Protein 7N2T (pdb70)

Nearest PDB structures (foldseek):
  7n2t-assembly1_A-2  TM=1.003E+00  e=2.840E-66  Citrullus lanatus
  2isq-assembly1_A  TM=9.872E-01  e=1.960E-54  Arabidopsis thaliana
  4aec-assembly1_B  TM=9.854E-01  e=2.703E-50  Arabidopsis thaliana
  3vc3-assembly3_E  TM=9.614E-01  e=2.294E-46  Glycine max
  2q3d-assembly1_A  TM=9.632E-01  e=3.814E-41  Mycobacterium tuberculosis

Secondary structure (DSSP, 8-state):
----SSGGGGSS-PPEEE--SS-TT-SSEEEEEEGGGSTTSB--HHHHHHHHHHHHTT---TTTPEEEEE-SSHHHHHHHHHHHHHT-EEEEEEETTS-HHHHHHHHHTT-EEEEE-GGGHHHHHHHHHHHHHHHSTTEEE--TTT-THHHHHIIIIIHHHHHHHTTT-EEEEEEE-SSSHHHHHHHHHHHHH-TT-EEEEEEEGGG-GGGTPPP---S-TTS--SS--TT--GGG-SEEEEE-HHHHHHHHHHHHHHH---B-HHHHHHHHHHHHHHTSGGGTT-EEEEEE-BBSHHHHHHHHHHH-

Organism: Citrullus lanatus (NCBI:txid3654)

B-factor: mean 26.87, std 13.39, range [15.01, 116.11]

InterPro domains:
  IPR001216 Cysteine synthase/cystathionine beta-synthase, pyridoxal-phosphate attachment site [PS00901] (38-56)
  IPR001926 Tryptophan synthase beta chain-like, PALP domain [PF00291] (12-299)
  IPR005856 Cysteine synthase [TIGR01136] (13-311)
  IPR005859 Cysteine synthase CysK [TIGR01139] (13-311)
  IPR036052 Tryptophan synthase beta chain-like, PALP domain superfamily [G3DSA:3.40.50.1100] (14-307)
  IPR036052 Tryptophan synthase beta chain-like, PALP domain superfamily [G3DSA:3.40.50.1100] (50-152)
  IPR036052 Tryptophan synthase beta chain-like, PALP domain superfamily [SSF53686] (8-313)
  IPR050214 Cysteine synthase/Cystathionine beta-synthase [PTHR10314] (8-317)

Structure (mmCIF, N/CA/C/O backbone):
data_7N2T
#
_entry.id   7N2T
#
_cell.length_a   97.207
_cell.length_b   63.591
_cell.length_c   66.918
_cell.angle_alpha   90.000
_cell.angle_beta   91.450
_cell.angle_gamma   90.000
#
_symmetry.space_group_name_H-M   'C 1 2 1'
#
loop_
_entity.id
_entity.type
_entity.pdbx_description
1 polymer 'Cysteine synthase'
2 non-polymer 'CITRIC ACID'
3 non-polymer 'PENTAETHYLENE GLYCOL'
4 non-polymer 'PHOSPHATE ION'
5 water water
#
loop_
_atom_site.group_PDB
_atom_site.id
_atom_site.type_symbol
_atom_site.label_atom_id
_atom_site.label_alt_id
_atom_site.label_comp_id
_atom_site.label_asym_id
_atom_site.label_entity_id
_atom_site.label_seq_id
_atom_site.pdbx_PDB_ins_code
_atom_site.Cartn_x
_atom_site.Cartn_y
_atom_site.Cartn_z
_atom_site.occupancy
_atom_site.B_iso_or_equiv
_atom_site.auth_seq_id
_atom_site.auth_comp_id
_atom_site.auth_asym_id
_atom_site.auth_atom_id
_atom_site.pdbx_PDB_model_num
ATOM 1 N N . SER A 1 6 ? -4.762 15.343 45.856 1.00 40.73 6 SER A N 1
ATOM 2 C CA . SER A 1 6 ? -4.785 13.850 45.839 1.00 38.53 6 SER A CA 1
ATOM 3 C C . SER A 1 6 ? -5.388 13.353 44.522 1.00 37.08 6 SER A C 1
ATOM 4 O O . SER A 1 6 ? -6.404 13.926 44.081 1.00 38.89 6 SER A O 1
ATOM 6 N N . THR A 1 7 ? -4.783 12.320 43.931 1.00 34.31 7 THR A N 1
ATOM 7 C CA . THR A 1 7 ? -5.251 11.654 42.688 1.00 32.13 7 THR A CA 1
ATOM 8 C C . THR A 1 7 ? -5.498 10.167 42.974 1.00 29.15 7 THR A C 1
ATOM 9 O O . THR A 1 7 ? -5.236 9.347 42.081 1.00 29.16 7 THR A O 1
ATOM 13 N N . ILE A 1 8 ? -5.998 9.827 44.165 1.00 27.47 8 ILE A N 1
ATOM 14 C CA . ILE A 1 8 ? -6.322 8.413 44.518 1.00 25.29 8 ILE A CA 1
ATOM 15 C C . ILE A 1 8 ? -7.647 8.047 43.843 1.00 24.29 8 ILE A C 1
ATOM 16 O O . ILE A 1 8 ? -8.644 8.759 44.070 1.00 24.60 8 ILE A O 1
ATOM 21 N N . ALA A 1 9 ? -7.650 6.969 43.060 1.00 22.84 9 ALA A N 1
ATOM 22 C CA . ALA A 1 9 ? -8.837 6.449 42.343 1.00 22.32 9 ALA A CA 1
ATOM 23 C C . ALA A 1 9 ? -9.892 5.991 43.355 1.00 22.30 9 ALA A C 1
ATOM 24 O O . ALA A 1 9 ? -9.522 5.361 44.376 1.00 21.92 9 ALA A O 1
ATOM 26 N N . LYS A 1 10 ? -11.163 6.300 43.089 1.00 22.66 10 LYS A N 1
ATOM 27 C CA . LYS A 1 10 ? -12.307 5.892 43.946 1.00 23.14 10 LYS A CA 1
ATOM 28 C C . LYS A 1 10 ? -12.340 4.364 44.049 1.00 22.50 10 LYS A C 1
ATOM 29 O O . LYS A 1 10 ? -12.572 3.849 45.158 1.00 22.54 10 LYS A O 1
ATOM 31 N N . ASP A 1 11 ? -12.122 3.682 42.926 1.00 21.99 11 ASP A N 1
ATOM 32 C CA . ASP A 1 11 ? -12.182 2.203 42.795 1.00 21.90 11 ASP A CA 1
ATOM 33 C C . ASP A 1 11 ? -11.534 1.814 41.463 1.00 21.40 11 ASP A C 1
ATOM 34 O O . ASP A 1 11 ? -11.060 2.718 40.750 1.00 20.72 11 ASP A O 1
ATOM 39 N N . VAL A 1 12 ? -11.513 0.520 41.146 1.00 21.67 12 VAL A N 1
ATOM 40 C CA . VAL A 1 12 ? -10.766 -0.020 39.974 1.00 21.89 12 VAL A CA 1
ATOM 41 C C . VAL A 1 12 ? -11.402 0.497 38.673 1.00 22.18 12 VAL A C 1
ATOM 42 O O . VAL A 1 12 ? -10.684 0.526 37.655 1.00 21.46 12 VAL A O 1
ATOM 46 N N . THR A 1 13 ? -12.672 0.928 38.676 1.00 23.07 13 THR A N 1
ATOM 47 C CA . THR A 1 13 ? -13.340 1.422 37.435 1.00 23.77 13 THR A CA 1
ATOM 48 C C . THR A 1 13 ? -12.644 2.698 36.944 1.00 23.66 13 THR A C 1
ATOM 49 O O . THR A 1 13 ? -12.642 2.928 35.717 1.00 24.03 13 THR A O 1
ATOM 53 N N . GLU A 1 14 ? -12.035 3.480 37.838 1.00 23.26 14 GLU A N 1
ATOM 54 C CA . GLU A 1 14 ? -11.364 4.756 37.471 1.00 23.80 14 GLU A CA 1
ATOM 55 C C . GLU A 1 14 ? -9.926 4.494 37.008 1.00 23.21 14 GLU A C 1
ATOM 56 O O . GLU A 1 14 ? -9.220 5.483 36.751 1.00 24.31 14 GLU A O 1
ATOM 62 N N . LEU A 1 15 ? -9.521 3.227 36.853 1.00 22.26 15 LEU A N 1
ATOM 63 C CA . LEU A 1 15 ? -8.143 2.837 36.447 1.00 21.43 15 LEU A CA 1
ATOM 64 C C . LEU A 1 15 ? -8.143 2.378 34.989 1.00 20.27 15 LEU A C 1
ATOM 65 O O . LEU A 1 15 ? -7.075 1.958 34.518 1.00 20.21 15 LEU A O 1
ATOM 70 N N . ILE A 1 16 ? -9.298 2.430 34.325 1.00 19.71 16 ILE A N 1
ATOM 71 C CA . ILE A 1 16 ? -9.473 1.884 32.948 1.00 19.31 16 ILE A CA 1
ATOM 72 C C . ILE A 1 16 ? -9.102 2.962 31.927 1.00 19.16 16 ILE A C 1
ATOM 73 O O . ILE A 1 16 ? -9.430 4.141 32.137 1.00 19.50 16 ILE A O 1
ATOM 78 N N . GLY A 1 17 ? -8.462 2.545 30.839 1.00 18.53 17 GLY A N 1
ATOM 79 C CA . GLY A 1 17 ? -8.133 3.438 29.716 1.00 18.58 17 GLY A CA 1
ATOM 80 C C . GLY A 1 17 ? -6.881 4.248 29.988 1.00 18.59 17 GLY A C 1
ATOM 81 O O . GLY A 1 17 ? -6.110 3.895 30.894 1.00 18.04 17 GLY A O 1
ATOM 82 N N A ASN A 1 18 ? -6.687 5.318 29.215 0.50 19.04 18 ASN A N 1
ATOM 83 N N B ASN A 1 18 ? -6.690 5.330 29.229 0.50 18.85 18 ASN A N 1
ATOM 84 C CA A ASN A 1 18 ? -5.483 6.190 29.271 0.50 19.41 18 ASN A CA 1
ATOM 85 C CA B ASN A 1 18 ? -5.478 6.192 29.282 0.50 19.09 18 ASN A CA 1
ATOM 86 C C A ASN A 1 18 ? -4.228 5.311 29.214 0.50 18.64 18 ASN A C 1
ATOM 87 C C B ASN A 1 18 ? -4.225 5.310 29.214 0.50 18.45 18 ASN A C 1
ATOM 88 O O A ASN A 1 18 ? -3.300 5.534 30.016 0.50 18.78 18 ASN A O 1
ATOM 89 O O B ASN A 1 18 ? -3.292 5.532 30.011 0.50 18.59 18 ASN A O 1
ATOM 98 N N . THR A 1 19 ? -4.206 4.349 28.287 1.00 17.93 19 THR A N 1
ATOM 99 C CA . THR A 1 19 ? -3.059 3.433 28.064 1.00 17.27 19 THR A CA 1
ATOM 100 C C . THR A 1 19 ? -2.042 4.131 27.170 1.00 17.54 19 THR A C 1
ATOM 101 O O . THR A 1 19 ? -2.399 5.016 26.401 1.00 17.70 19 THR A O 1
ATOM 105 N N . PRO A 1 20 ? -0.744 3.777 27.257 1.00 17.84 20 PRO A N 1
ATOM 106 C CA . PRO A 1 20 ? 0.279 4.471 26.479 1.00 18.05 20 PRO A CA 1
ATOM 107 C C . PRO A 1 20 ? 0.384 4.029 25.014 1.00 17.50 20 PRO A C 1
ATOM 108 O O . PRO A 1 20 ? -0.095 2.960 24.653 1.00 16.76 20 PRO A O 1
ATOM 112 N N . LEU A 1 21 ? 1.009 4.894 24.216 1.00 17.68 21 LEU A N 1
ATOM 113 C CA . LEU A 1 21 ? 1.565 4.566 22.879 1.00 17.39 21 LEU A CA 1
ATOM 114 C C . LEU A 1 21 ? 3.070 4.357 23.036 1.00 17.30 21 LEU A C 1
ATOM 115 O O . LEU A 1 21 ? 3.693 5.108 23.803 1.00 17.40 21 LEU A O 1
ATOM 120 N N . VAL A 1 22 ? 3.640 3.412 22.288 1.00 16.72 22 VAL A N 1
ATOM 121 C CA . VAL A 1 22 ? 5.108 3.164 22.281 1.00 17.15 22 VAL A CA 1
ATOM 122 C C . VAL A 1 22 ? 5.537 2.958 20.828 1.00 17.14 22 VAL A C 1
ATOM 123 O O . VAL A 1 22 ? 4.817 2.278 20.085 1.00 17.11 22 VAL A O 1
ATOM 127 N N . TYR A 1 23 ? 6.675 3.527 20.447 1.00 17.97 23 TYR A N 1
ATOM 128 C CA . TYR A 1 23 ? 7.289 3.266 19.122 1.00 18.30 23 TYR A CA 1
ATOM 129 C C . TYR A 1 23 ? 7.814 1.829 19.084 1.00 18.18 23 TYR A C 1
ATOM 130 O O . TYR A 1 23 ? 8.349 1.356 20.099 1.00 18.20 23 TYR A O 1
ATOM 139 N N . LEU A 1 24 ? 7.683 1.172 17.928 1.00 18.12 24 LEU A N 1
ATOM 140 C CA . LEU A 1 24 ? 8.392 -0.093 17.598 1.00 18.59 24 LEU A CA 1
ATOM 141 C C . LEU A 1 24 ? 9.705 0.275 16.907 1.00 19.42 24 LEU A C 1
ATOM 142 O O . LEU A 1 24 ? 9.651 1.075 15.954 1.00 19.43 24 LEU A O 1
ATOM 147 N N . ASN A 1 25 ? 10.824 -0.293 17.360 1.00 20.33 25 ASN A N 1
ATOM 148 C CA . ASN A 1 25 ? 12.188 0.190 17.012 1.00 21.53 25 ASN A CA 1
ATOM 149 C C . ASN A 1 25 ? 13.031 -0.864 16.285 1.00 22.47 25 ASN A C 1
ATOM 150 O O . ASN A 1 25 ? 13.918 -0.447 15.520 1.00 22.87 25 ASN A O 1
ATOM 155 N N . ARG A 1 26 ? 12.829 -2.158 16.550 1.00 22.90 26 ARG A N 1
ATOM 156 C CA . ARG A 1 26 ? 13.769 -3.228 16.118 1.00 24.54 26 ARG A CA 1
ATOM 157 C C . ARG A 1 26 ? 13.083 -4.238 15.187 1.00 24.35 26 ARG A C 1
ATOM 158 O O . ARG A 1 26 ? 13.820 -4.996 14.526 1.00 26.36 26 ARG A O 1
ATOM 166 N N . VAL A 1 27 ? 11.751 -4.217 15.084 1.00 23.34 27 VAL A N 1
ATOM 167 C CA . VAL A 1 27 ? 10.968 -5.131 14.198 1.00 23.38 27 VAL A CA 1
ATOM 168 C C . VAL A 1 27 ? 10.538 -4.376 12.931 1.00 23.25 27 VAL A C 1
ATOM 169 O O . VAL A 1 27 ? 9.736 -4.943 12.167 1.00 23.58 27 VAL A O 1
ATOM 173 N N . VAL A 1 28 ? 11.079 -3.175 12.682 1.00 23.39 28 VAL A N 1
ATOM 174 C CA . VAL A 1 28 ? 10.597 -2.266 11.594 1.00 23.33 28 VAL A CA 1
ATOM 175 C C . VAL A 1 28 ? 11.674 -2.034 10.516 1.00 24.19 28 VAL A C 1
ATOM 176 O O . VAL A 1 28 ? 11.592 -1.007 9.809 1.00 23.81 28 VAL A O 1
ATOM 180 N N A ASP A 1 29 ? 12.632 -2.956 10.364 0.50 25.06 29 ASP A N 1
ATOM 181 N N B ASP A 1 29 ? 12.630 -2.956 10.362 0.50 25.38 29 ASP A N 1
ATOM 182 C CA A ASP A 1 29 ? 13.632 -2.907 9.263 0.50 25.86 29 ASP A CA 1
ATOM 183 C CA B ASP A 1 29 ? 13.636 -2.891 9.268 0.50 26.38 29 ASP A CA 1
ATOM 184 C C A ASP A 1 29 ? 12.879 -2.847 7.930 0.50 25.59 29 ASP A C 1
ATOM 185 C C B ASP A 1 29 ? 12.889 -2.850 7.931 0.50 25.90 29 ASP A C 1
ATOM 186 O O A ASP A 1 29 ? 11.966 -3.673 7.739 0.50 25.41 29 ASP A O 1
ATOM 187 O O B ASP A 1 29 ? 11.992 -3.693 7.737 0.50 25.72 29 ASP A O 1
ATOM 196 N N . GLY A 1 30 ? 13.231 -1.888 7.066 1.00 25.65 30 GLY A N 1
ATOM 197 C CA . GLY A 1 30 ? 12.605 -1.714 5.741 1.00 25.34 30 GLY A CA 1
ATOM 198 C C . GLY A 1 30 ? 11.378 -0.817 5.764 1.00 24.27 30 GLY A C 1
ATOM 199 O O . GLY A 1 30 ? 10.903 -0.457 4.677 1.00 24.75 30 GLY A O 1
ATOM 200 N N . CYS A 1 31 ? 10.849 -0.467 6.941 1.00 23.24 31 CYS A N 1
ATOM 201 C CA . CYS A 1 31 ? 9.668 0.429 7.065 1.00 22.47 31 CYS A CA 1
ATOM 202 C C . CYS A 1 31 ? 10.083 1.866 6.737 1.00 22.66 31 CYS A C 1
ATOM 203 O O . CYS A 1 31 ? 11.136 2.305 7.237 1.00 23.27 31 CYS A O 1
ATOM 206 N N . VAL A 1 32 ? 9.295 2.551 5.904 1.00 22.44 32 VAL A N 1
ATOM 207 C CA . VAL A 1 32 ? 9.492 3.987 5.551 1.00 22.72 32 VAL A CA 1
ATOM 208 C C . VAL A 1 32 ? 8.538 4.855 6.379 1.00 22.42 32 VAL A C 1
ATOM 209 O O . VAL A 1 32 ? 8.748 6.074 6.402 1.00 23.15 32 VAL A O 1
ATOM 213 N N . ALA A 1 33 ? 7.533 4.248 7.023 1.00 21.64 33 ALA A N 1
ATOM 214 C CA . ALA A 1 33 ? 6.642 4.908 8.006 1.00 21.35 33 ALA A CA 1
ATOM 215 C C . ALA A 1 33 ? 7.065 4.494 9.417 1.00 21.02 33 ALA A C 1
ATOM 216 O O . ALA A 1 33 ? 7.635 3.398 9.570 1.00 20.58 33 ALA A O 1
ATOM 218 N N . ARG A 1 34 ? 6.785 5.349 10.400 1.00 21.12 34 ARG A N 1
ATOM 219 C CA . ARG A 1 34 ? 6.936 5.038 11.845 1.00 21.08 34 ARG A CA 1
ATOM 220 C C . ARG A 1 34 ? 5.734 4.198 12.284 1.00 19.69 34 ARG A C 1
ATOM 221 O O . ARG A 1 34 ? 4.619 4.456 11.795 1.00 19.17 34 ARG A O 1
ATOM 229 N N . VAL A 1 35 ? 5.957 3.225 13.169 1.00 18.84 35 VAL A N 1
ATOM 230 C CA . VAL A 1 35 ? 4.880 2.373 13.749 1.00 18.08 35 VAL A CA 1
ATOM 231 C C . VAL A 1 35 ? 4.896 2.567 15.264 1.00 17.54 35 VAL A C 1
ATOM 232 O O . VAL A 1 35 ? 5.969 2.416 15.867 1.00 17.58 35 VAL A O 1
ATOM 236 N N . ALA A 1 36 ? 3.743 2.912 15.834 1.00 17.12 36 ALA A N 1
ATOM 237 C CA . ALA A 1 36 ? 3.526 2.978 17.297 1.00 16.82 36 ALA A CA 1
ATOM 238 C C . ALA A 1 36 ? 2.422 1.987 17.661 1.00 16.56 36 ALA A C 1
ATOM 239 O O . ALA A 1 36 ? 1.525 1.749 16.825 1.00 17.08 36 ALA A O 1
ATOM 241 N N . ALA A 1 37 ? 2.520 1.386 18.845 1.00 16.13 37 ALA A N 1
ATOM 242 C CA . ALA A 1 37 ? 1.530 0.423 19.367 1.00 15.89 37 ALA A CA 1
ATOM 243 C C . ALA A 1 37 ? 0.746 1.070 20.513 1.00 15.72 37 ALA A C 1
ATOM 244 O O . ALA A 1 37 ? 1.381 1.666 21.402 1.00 15.91 37 ALA A O 1
ATOM 246 N N . LYS A 1 38 ? -0.581 0.962 20.459 1.00 15.66 38 LYS A N 1
ATOM 247 C CA . LYS A 1 38 ? -1.504 1.318 21.568 1.00 15.82 38 LYS A CA 1
ATOM 248 C C . LYS A 1 38 ? -1.597 0.112 22.510 1.00 15.69 38 LYS A C 1
ATOM 249 O O . LYS A 1 38 ? -2.172 -0.915 22.104 1.00 15.58 38 LYS A O 1
ATOM 255 N N . LEU A 1 39 ? -1.063 0.238 23.728 1.00 15.76 39 LEU A N 1
ATOM 256 C CA . LEU A 1 39 ? -0.806 -0.920 24.628 1.00 16.07 39 LEU A CA 1
ATOM 257 C C . LEU A 1 39 ? -1.999 -1.163 25.559 1.00 16.54 39 LEU A C 1
ATOM 258 O O . LEU A 1 39 ? -1.945 -0.759 26.750 1.00 16.26 39 LEU A O 1
ATOM 263 N N . GLU A 1 40 ? -2.997 -1.898 25.077 1.00 17.28 40 GLU A N 1
ATOM 264 C CA . GLU A 1 40 ? -4.162 -2.293 25.909 1.00 17.99 40 GLU A CA 1
ATOM 265 C C . GLU A 1 40 ? -3.739 -3.375 26.912 1.00 19.12 40 GLU A C 1
ATOM 266 O O . GLU A 1 40 ? -4.529 -3.656 27.817 1.00 19.07 40 GLU A O 1
ATOM 272 N N A MET A 1 41 ? -2.516 -3.913 26.790 0.50 20.99 41 MET A N 1
ATOM 273 N N B MET A 1 41 ? -2.519 -3.923 26.789 0.50 21.04 41 MET A N 1
ATOM 274 C CA A MET A 1 41 ? -1.891 -4.813 27.801 0.50 22.18 41 MET A CA 1
ATOM 275 C CA B MET A 1 41 ? -1.890 -4.798 27.821 0.50 22.28 41 MET A CA 1
ATOM 276 C C A MET A 1 41 ? -1.743 -4.083 29.142 0.50 22.86 41 MET A C 1
ATOM 277 C C B MET A 1 41 ? -1.889 -4.080 29.175 0.50 22.71 41 MET A C 1
ATOM 278 O O A MET A 1 41 ? -1.563 -4.773 30.167 0.50 23.62 41 MET A O 1
ATOM 279 O O B MET A 1 41 ? -1.957 -4.768 30.210 0.50 23.33 41 MET A O 1
ATOM 288 N N A MET A 1 42 ? -1.793 -2.745 29.139 0.50 22.83 42 MET A N 1
ATOM 289 N N B MET A 1 42 ? -1.792 -2.747 29.163 0.50 22.59 42 MET A N 1
ATOM 290 C CA A MET A 1 42 ? -1.603 -1.897 30.348 0.50 23.59 42 MET A CA 1
ATOM 291 C CA B MET A 1 42 ? -1.611 -1.907 30.376 0.50 23.21 42 MET A CA 1
ATOM 292 C C A MET A 1 42 ? -2.937 -1.686 31.081 0.50 22.15 42 MET A C 1
ATOM 293 C C B MET A 1 42 ? -2.952 -1.655 31.075 0.50 21.94 42 MET A C 1
ATOM 294 O O A MET A 1 42 ? -2.910 -1.062 32.160 0.50 22.69 42 MET A O 1
ATOM 295 O O B MET A 1 42 ? -2.942 -0.981 32.125 0.50 22.49 42 MET A O 1
ATOM 304 N N . GLU A 1 43 ? -4.057 -2.176 30.533 1.00 20.47 43 GLU A N 1
ATOM 305 C CA . GLU A 1 43 ? -5.382 -2.119 31.210 1.00 19.17 43 GLU A CA 1
ATOM 306 C C . GLU A 1 43 ? -5.285 -2.921 32.506 1.00 19.28 43 GLU A C 1
ATOM 307 O O . GLU A 1 43 ? -4.456 -3.820 32.611 1.00 19.42 43 GLU A O 1
ATOM 313 N N . PRO A 1 44 ? -6.109 -2.617 33.534 1.00 19.18 44 PRO A N 1
ATOM 314 C CA . PRO A 1 44 ? -6.002 -3.299 34.825 1.00 19.83 44 PRO A CA 1
ATOM 315 C C . PRO A 1 44 ? -6.016 -4.834 34.750 1.00 19.71 44 PRO A C 1
ATOM 316 O O . PRO A 1 44 ? -5.297 -5.447 35.520 1.00 20.56 44 PRO A O 1
ATOM 320 N N . CYS A 1 45 ? -6.841 -5.416 33.874 1.00 18.71 45 CYS A N 1
ATOM 321 C CA . CYS A 1 45 ? -6.941 -6.891 33.685 1.00 18.84 45 CYS A CA 1
ATOM 322 C C . CYS A 1 45 ? -6.356 -7.312 32.330 1.00 18.41 45 CYS A C 1
ATOM 323 O O . CYS A 1 45 ? -6.677 -8.425 31.857 1.00 18.24 45 CYS A O 1
ATOM 326 N N . SER A 1 46 ? -5.502 -6.462 31.758 1.00 18.23 46 SER A N 1
ATOM 327 C CA . SER A 1 46 ? -4.493 -6.805 30.720 1.00 18.44 46 SER A CA 1
ATOM 328 C C . SER A 1 46 ? -5.122 -6.966 29.332 1.00 17.62 46 SER A C 1
ATOM 329 O O . SER A 1 46 ? -4.438 -7.521 28.463 1.00 17.78 46 SER A O 1
ATOM 332 N N . SER A 1 47 ? -6.336 -6.471 29.095 1.00 16.62 47 SER A N 1
ATOM 333 C CA . SER A 1 47 ? -6.886 -6.422 27.714 1.00 16.25 47 SER A CA 1
ATOM 334 C C . SER A 1 47 ? -7.817 -5.230 27.514 1.00 15.76 47 SER A C 1
ATOM 335 O O . SER A 1 47 ? -8.347 -4.686 28.488 1.00 15.73 47 SER A O 1
ATOM 338 N N . VAL A 1 48 ? -8.031 -4.906 26.243 1.00 15.48 48 VAL A N 1
ATOM 339 C CA . VAL A 1 48 ? -8.965 -3.856 25.751 1.00 15.44 48 VAL A CA 1
ATOM 340 C C . VAL A 1 48 ? -10.377 -4.093 26.305 1.00 15.47 48 VAL A C 1
ATOM 341 O O . VAL A 1 48 ? -11.131 -3.117 26.422 1.00 15.49 48 VAL A O 1
ATOM 369 N N . ASP A 1 50 ? -11.493 -4.587 29.153 1.00 16.52 50 ASP A N 1
ATOM 370 C CA . ASP A 1 50 ? -11.780 -3.820 30.395 1.00 16.92 50 ASP A CA 1
ATOM 371 C C . ASP A 1 50 ? -12.639 -2.602 30.039 1.00 16.57 50 ASP A C 1
ATOM 372 O O . ASP A 1 50 ? -13.537 -2.258 30.819 1.00 17.16 50 ASP A O 1
ATOM 377 N N . ARG A 1 51 ? -12.397 -1.982 28.882 1.00 15.78 51 ARG A N 1
ATOM 378 C CA . ARG A 1 51 ? -13.144 -0.772 28.453 1.00 15.67 51 ARG A CA 1
ATOM 379 C C . ARG A 1 51 ? -14.628 -1.111 28.265 1.00 15.98 51 ARG A C 1
ATOM 380 O O . ARG A 1 51 ? -15.469 -0.303 28.694 1.00 16.12 51 ARG A O 1
ATOM 388 N N . ILE A 1 52 ? -14.949 -2.223 27.593 1.00 16.09 52 ILE A N 1
ATOM 389 C CA . ILE A 1 52 ? -16.358 -2.544 27.224 1.00 16.92 52 ILE A CA 1
ATOM 390 C C . ILE A 1 52 ? -17.047 -3.288 28.376 1.00 17.26 52 ILE A C 1
ATOM 391 O O . ILE A 1 52 ? -18.276 -3.185 28.471 1.00 17.70 52 ILE A O 1
ATOM 396 N N . GLY A 1 53 ? -16.297 -3.988 29.230 1.00 17.21 53 GLY A N 1
ATOM 397 C CA . GLY A 1 53 ? -16.834 -4.498 30.504 1.00 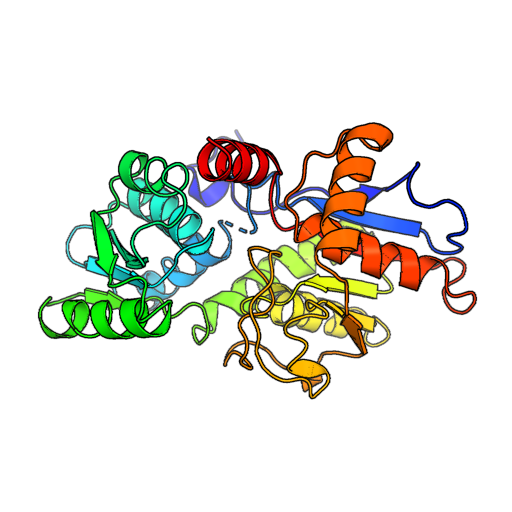17.89 53 GLY A CA 1
ATOM 398 C C . GLY A 1 53 ? -17.407 -3.352 31.315 1.00 18.65 53 GLY A C 1
ATOM 399 O O . GLY A 1 53 ? -18.557 -3.451 31.787 1.00 19.47 53 GLY A O 1
ATOM 400 N N . TYR A 1 54 ? -16.652 -2.259 31.416 1.00 18.63 54 TYR A N 1
ATOM 401 C CA . TYR A 1 54 ? -17.097 -1.031 32.117 1.00 19.50 54 TYR A CA 1
ATOM 402 C C . TYR A 1 54 ? -18.280 -0.405 31.366 1.00 19.39 54 TYR A C 1
ATOM 403 O O . TYR A 1 54 ? -19.313 -0.116 31.983 1.00 19.77 54 TYR A O 1
ATOM 412 N N . SER A 1 55 ? -18.135 -0.150 30.063 1.00 17.95 55 SER A N 1
ATOM 413 C CA . SER A 1 55 ? -19.119 0.673 29.314 1.00 18.45 55 SER A CA 1
ATOM 414 C C . SER A 1 55 ? -20.470 -0.048 29.235 1.00 17.98 55 SER A C 1
ATOM 415 O O . SER A 1 55 ? -21.503 0.626 29.377 1.00 18.27 55 SER A O 1
ATOM 418 N N . MET A 1 56 ? -20.478 -1.367 29.026 1.00 17.60 56 MET A N 1
ATOM 419 C CA . MET A 1 56 ? -21.741 -2.123 28.827 1.00 17.93 56 MET A CA 1
ATOM 420 C C . MET A 1 56 ? -22.506 -2.211 30.153 1.00 17.75 56 MET A C 1
ATOM 421 O O . MET A 1 56 ? -23.737 -2.015 30.132 1.00 18.06 56 MET A O 1
ATOM 426 N N . ILE A 1 57 ? -21.816 -2.422 31.271 1.00 17.29 57 ILE A N 1
ATOM 427 C CA . ILE A 1 57 ? -22.474 -2.436 32.612 1.00 17.41 57 ILE A CA 1
ATOM 428 C C . ILE A 1 57 ? -22.917 -1.010 32.969 1.00 17.95 57 ILE A C 1
ATOM 429 O O . ILE A 1 57 ? -24.090 -0.834 33.379 1.00 18.28 57 ILE A O 1
ATOM 434 N N . SER A 1 58 ? -22.032 -0.026 32.807 1.00 18.12 58 SER A N 1
ATOM 435 C CA A SER A 1 58 ? -22.301 1.399 33.142 0.50 19.00 58 SER A CA 1
ATOM 436 C CA B SER A 1 58 ? -22.316 1.390 33.160 0.50 19.01 58 SER A CA 1
ATOM 437 C C . SER A 1 58 ? -23.512 1.907 32.351 1.00 19.39 58 SER A C 1
ATOM 438 O O . SER A 1 58 ? -24.370 2.584 32.945 1.00 19.69 58 SER A O 1
ATOM 443 N N . ASP A 1 59 ? -23.561 1.611 31.051 1.00 19.83 59 ASP A N 1
ATOM 444 C CA . ASP A 1 59 ? -24.666 2.083 30.179 1.00 21.09 59 ASP A CA 1
ATOM 445 C C . ASP A 1 59 ? -25.999 1.511 30.680 1.00 20.51 59 ASP A C 1
ATOM 446 O O . ASP A 1 59 ? -26.981 2.273 30.736 1.00 20.71 59 ASP A O 1
ATOM 451 N N . ALA A 1 60 ? -26.041 0.221 31.025 1.00 19.61 60 ALA A N 1
ATOM 452 C CA . ALA A 1 60 ? -27.262 -0.466 31.510 1.00 19.84 60 ALA A CA 1
ATOM 453 C C . ALA A 1 60 ? -27.732 0.198 32.810 1.00 20.00 60 ALA A C 1
ATOM 454 O O . ALA A 1 60 ? -28.953 0.434 32.954 1.00 20.44 60 ALA A O 1
ATOM 456 N N . GLU A 1 61 ? -26.798 0.502 33.715 1.00 19.86 61 GLU A N 1
ATOM 457 C CA . GLU A 1 61 ? -27.094 1.195 34.999 1.00 20.70 61 GLU A CA 1
ATOM 458 C C . GLU A 1 61 ? -27.697 2.565 34.695 1.00 20.97 61 GLU A C 1
ATOM 459 O O . GLU A 1 61 ? -28.729 2.917 35.304 1.00 21.07 61 GLU A O 1
ATOM 465 N N . ASN A 1 62 ? -27.052 3.319 33.803 1.00 20.75 62 ASN A N 1
ATOM 466 C CA . ASN A 1 62 ? -27.432 4.723 33.500 1.00 21.77 62 ASN A CA 1
ATOM 467 C C . ASN A 1 62 ? -28.833 4.749 32.879 1.00 22.31 62 ASN A C 1
ATOM 468 O O . ASN A 1 62 ? -29.513 5.782 33.018 1.00 22.55 62 ASN A O 1
ATOM 473 N N . LYS A 1 63 ? -29.252 3.654 32.231 1.00 22.38 63 LYS A N 1
ATOM 474 C CA . LYS A 1 63 ? -30.591 3.522 31.593 1.00 23.96 63 LYS A CA 1
ATOM 475 C C . LYS A 1 63 ? -31.598 2.909 32.578 1.00 24.01 63 LYS A C 1
ATOM 476 O O . LYS A 1 63 ? -32.761 2.726 32.183 1.00 24.84 63 LYS A O 1
ATOM 482 N N . GLY A 1 64 ? -31.170 2.609 33.809 1.00 23.58 64 GLY A N 1
ATOM 483 C CA . GLY A 1 64 ? -32.025 2.047 34.871 1.00 24.22 64 GLY A CA 1
ATOM 484 C C . GLY A 1 64 ? -32.453 0.620 34.566 1.00 24.43 64 GLY A C 1
ATOM 485 O O . GLY A 1 64 ? -33.527 0.213 35.040 1.00 25.35 64 GLY A O 1
ATOM 486 N N . LEU A 1 65 ? -31.647 -0.123 33.801 1.00 23.95 65 LEU A N 1
ATOM 487 C CA . LEU A 1 65 ? -31.989 -1.494 33.335 1.00 24.52 65 LEU A CA 1
ATOM 488 C C . LEU A 1 65 ? -31.499 -2.541 34.342 1.00 24.30 65 LEU A C 1
ATOM 489 O O . LEU A 1 65 ? -32.039 -3.666 34.317 1.00 24.90 65 LEU A O 1
ATOM 494 N N . ILE A 1 66 ? -30.508 -2.205 35.174 1.00 23.74 66 ILE A N 1
ATOM 495 C CA . ILE A 1 66 ? -29.898 -3.148 36.160 1.00 23.75 66 ILE A CA 1
ATOM 496 C C . ILE A 1 66 ? -29.615 -2.416 37.473 1.00 24.73 66 ILE A C 1
ATOM 497 O O . ILE A 1 66 ? -29.402 -1.185 37.448 1.00 24.31 66 ILE A O 1
ATOM 502 N N . THR A 1 67 ? -29.584 -3.180 38.565 1.00 26.19 67 THR A N 1
ATOM 503 C CA . THR A 1 67 ? -29.324 -2.722 39.952 1.00 27.94 67 THR A CA 1
ATOM 504 C C . THR A 1 67 ? -28.371 -3.712 40.612 1.00 28.33 67 THR A C 1
ATOM 505 O O . THR A 1 67 ? -28.597 -4.916 40.531 1.00 27.90 67 THR A O 1
ATOM 509 N N . PRO A 1 68 ? -27.288 -3.251 41.280 1.00 29.16 68 PRO A N 1
ATOM 510 C CA . PRO A 1 68 ? -26.409 -4.153 42.023 1.00 29.98 68 PRO A CA 1
ATOM 511 C C . PRO A 1 68 ? -27.187 -4.917 43.104 1.00 31.91 68 PRO A C 1
ATOM 512 O O . PRO A 1 68 ? -27.987 -4.301 43.790 1.00 33.34 68 PRO A O 1
ATOM 516 N N . GLY A 1 69 ? -26.960 -6.229 43.206 1.00 32.40 69 GLY A N 1
ATOM 517 C CA . GLY A 1 69 ? -27.587 -7.097 44.221 1.00 34.22 69 GLY A CA 1
ATOM 518 C C . GLY A 1 69 ? -29.049 -7.397 43.915 1.00 34.74 69 GLY A C 1
ATOM 519 O O . GLY A 1 69 ? -29.690 -8.056 44.747 1.00 36.80 69 GLY A O 1
ATOM 520 N N . GLU A 1 70 ? -29.560 -6.935 42.768 1.00 33.17 70 GLU A N 1
ATOM 521 C CA . GLU A 1 70 ? -30.908 -7.281 42.238 1.00 32.83 70 GLU A CA 1
ATOM 522 C C . GLU A 1 70 ? -30.754 -8.031 40.909 1.00 31.21 70 GLU A C 1
ATOM 523 O O . GLU A 1 70 ? -31.373 -9.102 40.748 1.00 32.33 70 GLU A O 1
ATOM 525 N N . SER A 1 71 ? -29.960 -7.481 39.990 1.00 28.65 71 SER A N 1
ATOM 526 C CA . SER A 1 71 ? -29.841 -7.955 38.588 1.00 26.94 71 SER A CA 1
ATOM 527 C C . SER A 1 71 ? -28.771 -9.043 38.474 1.00 26.35 71 SER A C 1
ATOM 528 O O . SER A 1 71 ? -27.723 -8.933 39.142 1.00 27.10 71 SER A O 1
ATOM 531 N N . VAL A 1 72 ? -29.032 -10.047 37.638 1.00 25.32 72 VAL A N 1
ATOM 532 C CA . VAL A 1 72 ? -28.043 -11.092 37.248 1.00 24.27 72 VAL A CA 1
ATOM 533 C C . VAL A 1 72 ? -27.545 -10.760 35.841 1.00 22.59 72 VAL A C 1
ATOM 534 O O . VAL A 1 72 ? -28.370 -10.755 34.909 1.00 22.59 72 VAL A O 1
ATOM 538 N N . LEU A 1 73 ? -26.249 -10.481 35.703 1.00 21.15 73 LEU A N 1
ATOM 539 C CA . LEU A 1 73 ? -25.611 -10.224 34.389 1.00 20.12 73 LEU A CA 1
ATOM 540 C C . LEU A 1 73 ? -25.250 -11.568 33.761 1.00 19.90 73 LEU A C 1
ATOM 541 O O . LEU A 1 73 ? -24.817 -12.470 34.492 1.00 19.98 73 LEU A O 1
ATOM 546 N N . ILE A 1 74 ? -25.428 -11.678 32.446 1.00 19.71 74 ILE A N 1
ATOM 547 C CA . ILE A 1 74 ? -25.143 -12.921 31.678 1.00 20.06 74 ILE A CA 1
ATOM 548 C C . ILE A 1 74 ? -24.397 -12.515 30.409 1.00 19.51 74 ILE A C 1
ATOM 549 O O . ILE A 1 74 ? -24.800 -11.526 29.783 1.00 19.59 74 ILE A O 1
ATOM 554 N N . GLU A 1 75 ? -23.347 -13.245 30.047 1.00 19.40 75 GLU A N 1
ATOM 555 C CA . GLU A 1 75 ? -22.722 -13.093 28.710 1.00 19.20 75 GLU A CA 1
ATOM 556 C C . GLU A 1 75 ? -22.164 -14.438 28.266 1.00 19.40 75 GLU A C 1
ATOM 557 O O . GLU A 1 75 ? -21.481 -15.120 29.028 1.00 18.90 75 GLU A O 1
ATOM 563 N N . PRO A 1 76 ? -22.453 -14.853 27.015 1.00 19.86 76 PRO A N 1
ATOM 564 C CA . PRO A 1 76 ? -21.740 -15.962 26.393 1.00 20.30 76 PRO A CA 1
ATOM 565 C C . PRO A 1 76 ? -20.404 -15.434 25.853 1.00 20.08 76 PRO A C 1
ATOM 566 O O . PRO A 1 76 ? -20.428 -14.599 24.972 1.00 20.57 76 PRO A O 1
ATOM 570 N N . THR A 1 77 ? -19.285 -15.880 26.423 1.00 19.89 77 THR A N 1
ATOM 571 C CA . THR A 1 77 ? -17.926 -15.418 26.040 1.00 19.98 77 THR A CA 1
ATOM 572 C C . THR A 1 77 ? -16.881 -16.433 26.506 1.00 20.37 77 THR A C 1
ATOM 573 O O . THR A 1 77 ? -16.926 -16.824 27.685 1.00 20.19 77 THR A O 1
ATOM 577 N N . SER A 1 78 ? -15.974 -16.820 25.605 1.00 20.83 78 SER A N 1
ATOM 578 C CA A SER A 1 78 ? -14.846 -17.743 25.894 0.60 21.25 78 SER A CA 1
ATOM 579 C CA B SER A 1 78 ? -14.843 -17.746 25.878 0.40 21.04 78 SER A CA 1
ATOM 580 C C . SER A 1 78 ? -13.535 -16.956 26.004 1.00 20.79 78 SER A C 1
ATOM 581 O O . SER A 1 78 ? -12.487 -17.592 26.228 1.00 22.26 78 SER A O 1
ATOM 586 N N . GLY A 1 79 ? -13.597 -15.632 25.848 1.00 19.91 79 GLY A N 1
ATOM 587 C CA . GLY A 1 79 ? -12.396 -14.783 25.741 1.00 19.66 79 GLY A CA 1
ATOM 588 C C . GLY A 1 79 ? -12.352 -13.688 26.790 1.00 19.06 79 GLY A C 1
ATOM 589 O O . GLY A 1 79 ? -12.917 -13.864 27.896 1.00 19.56 79 GLY A O 1
ATOM 590 N N . ASN A 1 80 ? -11.690 -12.583 26.458 1.00 18.75 80 ASN A N 1
ATOM 591 C CA . ASN A 1 80 ? -11.379 -11.499 27.421 1.00 18.33 80 ASN A CA 1
ATOM 592 C C . ASN A 1 80 ? -12.643 -10.744 27.838 1.00 17.78 80 ASN A C 1
ATOM 593 O O . ASN A 1 80 ? -12.595 -10.103 28.892 1.00 17.71 80 ASN A O 1
ATOM 598 N N . THR A 1 81 ? -13.734 -10.792 27.070 1.00 17.50 81 THR A N 1
ATOM 599 C CA . THR A 1 81 ? -14.967 -10.049 27.440 1.00 17.11 81 THR A CA 1
ATOM 600 C C . THR A 1 81 ? -15.443 -10.551 28.807 1.00 16.74 81 THR A C 1
ATOM 601 O O . THR A 1 81 ? -15.844 -9.714 29.637 1.00 16.96 81 THR A O 1
ATOM 605 N N . GLY A 1 82 ? -15.379 -11.862 29.038 1.00 16.83 82 GLY A N 1
ATOM 606 C CA . GLY A 1 82 ? -15.752 -12.451 30.338 1.00 16.92 82 GLY A CA 1
ATOM 607 C C . GLY A 1 82 ? -14.930 -11.856 31.466 1.00 16.99 82 GLY A C 1
ATOM 608 O O . GLY A 1 82 ? -15.503 -11.562 32.535 1.00 16.58 82 GLY A O 1
ATOM 609 N N . ILE A 1 83 ? -13.625 -11.677 31.258 1.00 16.98 83 ILE A N 1
ATOM 610 C CA . ILE A 1 83 ? -12.706 -11.162 32.315 1.00 17.59 83 ILE A CA 1
ATOM 611 C C . ILE A 1 83 ? -13.007 -9.674 32.541 1.00 17.20 83 ILE A C 1
ATOM 612 O O . ILE A 1 83 ? -13.086 -9.250 33.708 1.00 17.55 83 ILE A O 1
ATOM 617 N N . GLY A 1 84 ? -13.173 -8.897 31.469 1.00 16.72 84 GLY A N 1
ATOM 618 C CA . GLY A 1 84 ? -13.526 -7.471 31.581 1.00 16.79 84 GLY A CA 1
ATOM 619 C C . GLY A 1 84 ? -14.816 -7.283 32.363 1.00 16.73 84 GLY A C 1
ATOM 620 O O . GLY A 1 84 ? -14.860 -6.406 33.241 1.00 17.24 84 GLY A O 1
ATOM 621 N N . LEU A 1 85 ? -15.835 -8.091 32.072 1.00 16.46 85 LEU A N 1
ATOM 622 C CA . LEU A 1 85 ? -17.130 -8.034 32.797 1.00 16.46 85 LEU A CA 1
ATOM 623 C C . LEU A 1 85 ? -16.925 -8.482 34.247 1.00 16.84 85 LEU A C 1
ATOM 624 O O . LEU A 1 85 ? -17.523 -7.855 35.140 1.00 17.50 85 LEU A O 1
ATOM 629 N N . ALA A 1 86 ? -16.134 -9.532 34.475 1.00 17.08 86 ALA A N 1
ATOM 630 C CA . ALA A 1 86 ? -15.996 -10.160 35.812 1.00 17.00 86 ALA A CA 1
ATOM 631 C C . ALA A 1 86 ? -15.379 -9.172 36.814 1.00 17.77 86 ALA A C 1
ATOM 632 O O . ALA A 1 86 ? -15.882 -9.114 37.952 1.00 17.57 86 ALA A O 1
ATOM 634 N N . PHE A 1 87 ? -14.334 -8.415 36.461 1.00 18.63 87 PHE A N 1
ATOM 635 C CA . PHE A 1 87 ? -13.672 -7.534 37.462 1.00 19.84 87 PHE A CA 1
ATOM 636 C C . PHE A 1 87 ? -14.580 -6.330 37.745 1.00 19.49 87 PHE A C 1
ATOM 637 O O . PHE A 1 87 ? -14.602 -5.896 38.906 1.00 20.11 87 PHE A O 1
ATOM 645 N N . ILE A 1 88 ? -15.350 -5.858 36.757 1.00 19.41 88 ILE A N 1
ATOM 646 C CA . ILE A 1 88 ? -16.309 -4.725 36.944 1.00 19.52 88 ILE A CA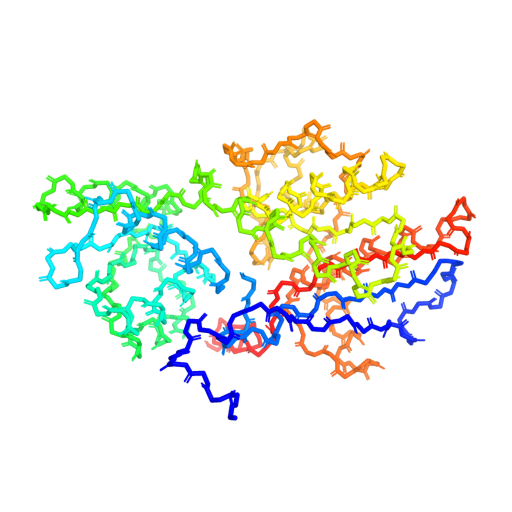 1
ATOM 647 C C . ILE A 1 88 ? -17.487 -5.219 37.792 1.00 19.01 88 ILE A C 1
ATOM 648 O O . ILE A 1 88 ? -17.883 -4.496 38.728 1.00 19.39 88 ILE A O 1
ATOM 653 N N . ALA A 1 89 ? -18.011 -6.412 37.500 1.00 18.40 89 ALA A N 1
ATOM 654 C CA . ALA A 1 89 ? -19.125 -7.025 38.260 1.00 18.43 89 ALA A CA 1
ATOM 655 C C . ALA A 1 89 ? -18.692 -7.187 39.721 1.00 19.07 89 ALA A C 1
ATOM 656 O O . ALA A 1 89 ? -19.511 -6.894 40.614 1.00 19.51 89 ALA A O 1
ATOM 658 N N . ALA A 1 90 ? -17.448 -7.612 39.959 1.00 19.38 90 ALA A N 1
ATOM 659 C CA . ALA A 1 90 ? -16.879 -7.777 41.319 1.00 20.79 90 ALA A CA 1
ATOM 660 C C . ALA A 1 90 ? -16.909 -6.426 42.043 1.00 22.21 90 ALA A C 1
ATOM 661 O O . ALA A 1 90 ? -17.480 -6.365 43.147 1.00 23.37 90 ALA A O 1
ATOM 663 N N . ALA A 1 91 ? -16.342 -5.386 41.427 1.00 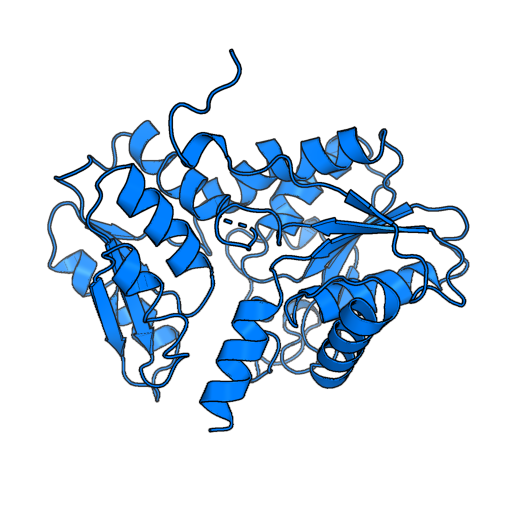22.70 91 ALA A N 1
ATOM 664 C CA . ALA A 1 91 ? -16.205 -4.024 42.002 1.00 23.99 91 ALA A CA 1
ATOM 665 C C . ALA A 1 91 ? -17.584 -3.421 42.303 1.00 24.12 91 ALA A C 1
ATOM 666 O O . ALA A 1 91 ? -17.737 -2.808 43.381 1.00 25.60 91 ALA A O 1
ATOM 668 N N . LYS A 1 92 ? -18.546 -3.579 41.389 1.00 23.20 92 LYS A N 1
ATOM 669 C CA . LYS A 1 92 ? -19.876 -2.911 41.455 1.00 23.46 92 LYS A CA 1
ATOM 670 C C . LYS A 1 92 ? -20.881 -3.763 42.242 1.00 23.85 92 LYS A C 1
ATOM 671 O O . LYS A 1 92 ? -21.948 -3.218 42.603 1.00 24.76 92 LYS A O 1
ATOM 677 N N . GLY A 1 93 ? -20.571 -5.041 42.486 1.00 23.27 93 GLY A N 1
ATOM 678 C CA . GLY A 1 93 ? -21.397 -5.953 43.304 1.00 24.14 93 GLY A CA 1
ATOM 679 C C . GLY A 1 93 ? -22.550 -6.556 42.517 1.00 23.68 93 GLY A C 1
ATOM 680 O O . GLY A 1 93 ? -23.663 -6.639 43.073 1.00 25.42 93 GLY A O 1
ATOM 681 N N . TYR A 1 94 ? -22.305 -6.976 41.271 1.00 22.24 94 TYR A N 1
ATOM 682 C CA . TYR A 1 94 ? -23.281 -7.717 40.430 1.00 22.05 94 TYR A CA 1
ATOM 683 C C . TYR A 1 94 ? -22.947 -9.208 40.431 1.00 22.22 94 TYR A C 1
ATOM 684 O O . TYR A 1 94 ? -21.758 -9.561 40.289 1.00 22.14 94 TYR A O 1
ATOM 693 N N . ARG A 1 95 ? -23.977 -10.049 40.532 1.00 23.11 95 ARG A N 1
ATOM 694 C CA . ARG A 1 95 ? -23.896 -11.483 40.162 1.00 23.24 95 ARG A CA 1
ATOM 695 C C . ARG A 1 95 ? -23.682 -11.561 38.648 1.00 21.54 95 ARG A C 1
ATOM 696 O O . ARG A 1 95 ? -24.403 -10.856 37.919 1.00 21.44 95 ARG A O 1
ATOM 704 N N . LEU A 1 96 ? -22.709 -12.358 38.205 1.00 20.40 96 LEU A N 1
ATOM 705 C CA . LEU A 1 96 ? -22.369 -12.517 36.769 1.00 19.20 96 LEU A CA 1
ATOM 706 C C . LEU A 1 96 ? -22.309 -14.008 36.426 1.00 19.20 96 LEU A C 1
ATOM 707 O O . LEU A 1 96 ? -21.631 -14.754 37.148 1.00 19.35 96 LEU A O 1
ATOM 712 N N . ILE A 1 97 ? -22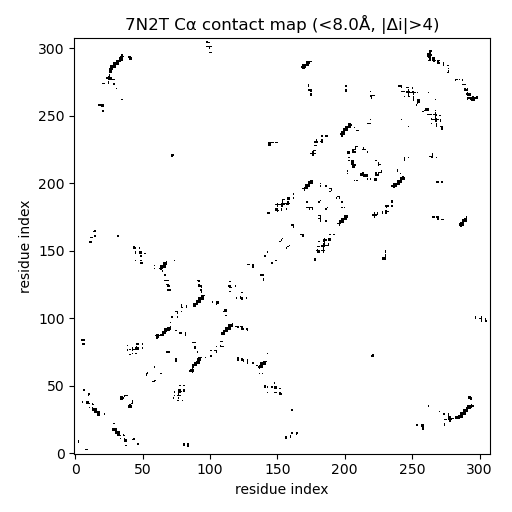.992 -14.404 35.351 1.00 19.05 97 ILE A N 1
ATOM 713 C CA . ILE A 1 97 ? -22.941 -15.781 34.782 1.00 19.04 97 ILE A CA 1
ATOM 714 C C . ILE A 1 97 ? -22.256 -15.692 33.418 1.00 18.71 97 ILE A C 1
ATOM 715 O O . ILE A 1 97 ? -22.741 -14.933 32.556 1.00 19.31 97 ILE A O 1
ATOM 720 N N . ILE A 1 98 ? -21.155 -16.424 33.248 1.00 18.39 98 ILE A N 1
ATOM 721 C CA . ILE A 1 98 ? -20.446 -16.549 31.944 1.00 18.41 98 ILE A CA 1
ATOM 722 C C . ILE A 1 98 ? -20.738 -17.940 31.382 1.00 19.02 98 ILE A C 1
ATOM 723 O O . ILE A 1 98 ? -20.473 -18.933 32.088 1.00 18.95 98 ILE A O 1
ATOM 728 N N . CYS A 1 99 ? -21.266 -17.990 30.156 1.00 19.71 99 CYS A N 1
ATOM 729 C CA . CYS A 1 99 ? -21.523 -19.237 29.395 1.00 20.61 99 CYS A CA 1
ATOM 730 C C . CYS A 1 99 ? -20.423 -19.402 28.352 1.00 21.09 99 CYS A C 1
ATOM 731 O O . CYS A 1 99 ? -20.162 -18.441 27.606 1.00 21.01 99 CYS A O 1
ATOM 734 N N . MET A 1 100 ? -19.787 -20.569 28.314 1.00 21.77 100 MET A N 1
ATOM 735 C CA . MET A 1 100 ? -18.762 -20.874 27.287 1.00 23.14 100 MET A CA 1
ATOM 736 C C . MET A 1 100 ? -18.687 -22.379 27.088 1.00 23.88 100 MET A C 1
ATOM 737 O O . MET A 1 100 ? -19.049 -23.145 27.980 1.00 23.12 100 MET A O 1
ATOM 742 N N . PRO A 1 101 ? -18.216 -22.845 25.913 1.00 25.11 101 PRO A N 1
ATOM 743 C CA . PRO A 1 101 ? -17.991 -24.271 25.704 1.00 26.42 101 PRO A CA 1
ATOM 744 C C . PRO A 1 101 ? -16.996 -24.813 26.738 1.00 26.96 101 PRO A C 1
ATOM 745 O O . PRO A 1 101 ? -16.061 -24.110 27.086 1.00 26.50 101 PRO A O 1
ATOM 749 N N . ALA A 1 102 ? -17.236 -26.033 27.222 1.00 28.44 102 ALA A N 1
ATOM 750 C CA . ALA A 1 102 ? -16.281 -26.809 28.043 1.00 30.38 102 ALA A CA 1
ATOM 751 C C . ALA A 1 102 ? -14.991 -26.999 27.238 1.00 33.10 102 ALA A C 1
ATOM 752 O O . ALA A 1 102 ? -15.024 -26.765 26.015 1.00 33.60 102 ALA A O 1
ATOM 754 N N . SER A 1 103 ? -13.901 -27.382 27.907 1.00 36.08 103 SER A N 1
ATOM 755 C CA . SER A 1 103 ? -12.581 -27.711 27.301 1.00 39.50 103 SER A CA 1
ATOM 756 C C . SER A 1 103 ? -11.894 -26.447 26.765 1.00 40.64 103 SER A C 1
ATOM 757 O O . SER A 1 103 ? -10.861 -26.593 26.082 1.00 43.27 103 SER A O 1
ATOM 760 N N . MET A 1 104 ? -12.440 -25.262 27.062 1.00 52.71 104 MET A N 1
ATOM 761 C CA . MET A 1 104 ? -11.785 -23.943 26.844 1.00 51.73 104 MET A CA 1
ATOM 762 C C . MET A 1 104 ? -10.817 -23.680 28.004 1.00 49.23 104 MET A C 1
ATOM 763 O O . MET A 1 104 ? -11.052 -24.230 29.102 1.00 48.88 104 MET A O 1
ATOM 768 N N . SER A 1 105 ? -9.797 -22.848 27.766 1.00 48.31 105 SER A N 1
ATOM 769 C CA . SER A 1 105 ? -8.696 -22.508 28.709 1.00 46.47 105 SER A CA 1
ATOM 770 C C . SER A 1 105 ? -9.168 -22.612 30.164 1.00 43.04 105 SER A C 1
ATOM 771 O O . SER A 1 105 ? -10.017 -21.789 30.571 1.00 40.51 105 SER A O 1
ATOM 773 N N . LEU A 1 106 ? -8.611 -23.567 30.919 1.00 43.62 106 LEU A N 1
ATOM 774 C CA . LEU A 1 106 ? -8.814 -23.692 32.388 1.00 41.79 106 LEU A CA 1
ATOM 775 C C . LEU A 1 106 ? -8.275 -22.433 33.078 1.00 38.18 106 LEU A C 1
ATOM 776 O O . LEU A 1 106 ? -8.829 -22.054 34.122 1.00 35.86 106 LEU A O 1
ATOM 781 N N . GLU A 1 107 ? -7.230 -21.815 32.516 1.00 38.04 107 GLU A N 1
ATOM 782 C CA . GLU A 1 107 ? -6.587 -20.599 33.081 1.00 35.88 107 GLU A CA 1
ATOM 783 C C . GLU A 1 107 ? -7.605 -19.449 33.101 1.00 32.15 107 GLU A C 1
ATOM 784 O O . GLU A 1 107 ? -7.747 -18.803 34.156 1.00 29.40 107 GLU A O 1
ATOM 790 N N . ARG A 1 108 ? -8.302 -19.215 31.986 1.00 31.79 108 ARG A N 1
ATOM 791 C CA . ARG A 1 108 ? -9.323 -18.140 31.865 1.00 30.06 108 ARG A CA 1
ATOM 792 C C . ARG A 1 108 ? -10.449 -18.408 32.873 1.00 27.90 108 ARG A C 1
ATOM 793 O O . ARG A 1 108 ? -10.890 -17.452 33.528 1.00 25.80 108 ARG A O 1
ATOM 801 N N . ARG A 1 109 ? -10.856 -19.670 33.023 1.00 28.47 109 ARG A N 1
ATOM 802 C CA . ARG A 1 109 ? -11.948 -20.082 33.944 1.00 27.83 109 ARG A CA 1
ATOM 803 C C . ARG A 1 109 ? -11.566 -19.767 35.397 1.00 25.89 109 ARG A C 1
ATOM 804 O O . ARG A 1 109 ? -12.439 -19.299 36.149 1.00 24.34 109 ARG A O 1
ATOM 812 N N A THR A 1 110 ? -10.308 -20.016 35.771 0.50 26.39 110 THR A N 1
ATOM 813 N N B THR A 1 110 ? -10.310 -20.008 35.788 0.50 26.54 110 THR A N 1
ATOM 814 C CA A THR A 1 110 ? -9.772 -19.768 37.136 0.50 25.92 110 THR A CA 1
ATOM 815 C CA B THR A 1 110 ? -9.816 -19.757 37.171 0.50 26.13 110 THR A CA 1
ATOM 816 C C A THR A 1 110 ? -9.832 -18.266 37.444 0.50 23.80 110 THR A C 1
ATOM 817 C C B THR A 1 110 ? -9.829 -18.251 37.458 0.50 23.93 110 THR A C 1
ATOM 818 O O A THR A 1 110 ? -10.183 -17.919 38.586 0.50 23.39 110 THR A O 1
ATOM 819 O O B THR A 1 110 ? -10.135 -17.882 38.606 0.50 23.52 110 THR A O 1
ATOM 826 N N . ILE A 1 111 ? -9.511 -17.414 36.464 1.00 23.00 111 ILE A N 1
ATOM 827 C CA . ILE A 1 111 ? -9.560 -15.929 36.620 1.00 21.50 111 ILE A CA 1
ATOM 828 C C . ILE A 1 111 ? -11.019 -15.509 36.830 1.00 19.89 111 ILE A C 1
ATOM 829 O O . ILE A 1 111 ? -11.277 -14.719 37.750 1.00 18.98 111 ILE A O 1
ATOM 834 N N . LEU A 1 112 ? -11.940 -16.020 36.011 1.00 19.64 112 LEU A N 1
ATOM 835 C CA . LEU A 1 112 ? -13.388 -15.709 36.129 1.00 19.35 112 LEU A CA 1
ATOM 836 C C . LEU A 1 112 ? -13.869 -16.094 37.532 1.00 19.58 112 LEU A C 1
ATOM 837 O O . LEU A 1 112 ? -14.561 -15.272 38.167 1.00 19.41 112 LEU A O 1
ATOM 842 N N . ARG A 1 113 ? -13.484 -17.276 38.015 1.00 20.92 113 ARG A N 1
ATOM 843 C CA . ARG A 1 113 ? -13.912 -17.781 39.348 1.00 22.42 113 ARG A CA 1
ATOM 844 C C . ARG A 1 113 ? -13.299 -16.912 40.453 1.00 21.55 113 ARG A C 1
ATOM 845 O O . ARG A 1 113 ? -13.989 -16.691 41.471 1.00 21.48 113 ARG A O 1
ATOM 853 N N . ALA A 1 114 ? -12.068 -16.422 40.272 1.00 20.59 114 ALA A N 1
ATOM 854 C CA . ALA A 1 114 ? -11.372 -15.550 41.248 1.00 20.62 114 ALA A CA 1
ATOM 855 C C . ALA A 1 114 ? -12.200 -14.280 41.482 1.00 19.38 114 ALA A C 1
ATOM 856 O O . ALA A 1 114 ? -12.237 -13.793 42.631 1.00 19.96 114 ALA A O 1
ATOM 858 N N . PHE A 1 115 ? -12.857 -13.771 40.437 1.00 17.97 115 PHE A N 1
ATOM 859 C CA . PHE A 1 115 ? -13.703 -12.549 40.490 1.00 17.58 115 PHE A CA 1
ATOM 860 C C . PHE A 1 115 ? -15.130 -12.896 40.934 1.00 18.10 115 PHE A C 1
ATOM 861 O O . PHE A 1 115 ? -15.950 -11.966 41.070 1.00 18.86 115 PHE A O 1
ATOM 869 N N . GLY A 1 116 ? -15.424 -14.183 41.139 1.00 18.55 116 GLY A N 1
ATOM 870 C CA . GLY A 1 116 ? -16.717 -14.663 41.662 1.00 19.74 116 GLY A CA 1
ATOM 871 C C . GLY A 1 116 ? -17.767 -14.845 40.581 1.00 19.67 116 GLY A C 1
ATOM 872 O O . GLY A 1 116 ? -18.946 -15.037 40.934 1.00 20.81 116 GLY A O 1
ATOM 873 N N . ALA A 1 117 ? -17.376 -14.821 39.303 1.00 19.21 117 ALA A N 1
ATOM 874 C CA . ALA A 1 117 ? -18.280 -15.153 38.181 1.00 19.89 117 ALA A CA 1
ATOM 875 C C . ALA A 1 117 ? -18.704 -16.617 38.324 1.00 21.06 117 ALA A C 1
ATOM 876 O O . ALA A 1 117 ? -17.860 -17.446 38.721 1.00 21.43 117 ALA A O 1
ATOM 878 N N . GLU A 1 118 ? -19.974 -16.903 38.057 1.00 22.24 118 GLU A N 1
ATOM 879 C CA . GLU A 1 118 ? -20.500 -18.285 37.947 1.00 24.68 118 GLU A CA 1
ATOM 880 C C . GLU A 1 118 ? -20.277 -18.746 36.508 1.00 25.13 118 GLU A C 1
ATOM 881 O O . GLU A 1 118 ? -20.576 -17.961 35.588 1.00 25.45 118 GLU A O 1
ATOM 887 N N . LEU A 1 119 ? -19.741 -19.951 36.326 1.00 23.44 119 LEU A N 1
ATOM 888 C CA . LEU A 1 119 ? -19.451 -20.509 34.984 1.00 22.80 119 LEU A CA 1
ATOM 889 C C . LEU A 1 119 ? -20.511 -21.554 34.640 1.00 21.85 119 LEU A C 1
ATOM 890 O O . LEU A 1 119 ? -20.829 -22.400 35.507 1.00 22.63 119 LEU A O 1
ATOM 895 N N . VAL A 1 120 ? -21.074 -21.448 33.440 1.00 20.53 120 VAL A N 1
ATOM 896 C CA . VAL A 1 120 ? -21.954 -22.486 32.835 1.00 20.60 120 VAL A CA 1
ATOM 897 C C . VAL A 1 120 ? -21.245 -22.969 31.569 1.00 20.53 120 VAL A C 1
ATOM 898 O O . VAL A 1 120 ? -21.143 -22.182 30.610 1.00 20.43 120 VAL A O 1
ATOM 902 N N . LEU A 1 121 ? -20.699 -24.184 31.615 1.00 20.99 121 LEU A N 1
ATOM 903 C CA . LEU A 1 121 ? -19.954 -24.802 30.490 1.00 21.52 121 LEU A CA 1
ATOM 904 C C . LEU A 1 121 ? -20.945 -25.533 29.583 1.00 21.73 121 LEU A C 1
ATOM 905 O O . LEU A 1 121 ? -21.841 -26.198 30.111 1.00 21.86 121 LEU A O 1
ATOM 910 N N . THR A 1 122 ? -20.790 -25.391 28.266 1.00 22.19 122 THR A N 1
ATOM 911 C CA . THR A 1 122 ? -21.733 -25.928 27.254 1.00 23.35 122 THR A CA 1
ATOM 912 C C . THR A 1 122 ? -21.016 -26.971 26.389 1.00 24.87 122 THR A C 1
ATOM 913 O O . THR A 1 122 ? -19.772 -27.075 26.465 1.00 25.42 122 THR A O 1
ATOM 917 N N . ASP A 1 123 ? -21.790 -27.730 25.612 1.00 26.44 123 ASP A N 1
ATOM 918 C CA . ASP A 1 123 ? -21.300 -28.843 24.760 1.00 28.06 123 ASP A CA 1
ATOM 919 C C . ASP A 1 123 ? -20.263 -28.295 23.782 1.00 28.40 123 ASP A C 1
ATOM 920 O O . ASP A 1 123 ? -20.601 -27.473 22.937 1.00 28.10 123 ASP A O 1
ATOM 925 N N . PRO A 1 124 ? -18.982 -28.731 23.857 1.00 29.22 124 PRO A N 1
ATOM 926 C CA . PRO A 1 124 ? -17.957 -28.268 22.920 1.00 30.12 124 PRO A CA 1
ATOM 927 C C . PRO A 1 124 ? -18.380 -28.419 21.451 1.00 31.18 124 PRO A C 1
ATOM 928 O O . PRO A 1 124 ? -18.048 -27.558 20.660 1.00 31.52 124 PRO A O 1
ATOM 932 N N . ALA A 1 125 ? -19.124 -29.486 21.138 1.00 32.42 125 ALA A N 1
ATOM 933 C CA . ALA A 1 125 ? -19.616 -29.824 19.780 1.00 34.30 125 ALA A CA 1
ATOM 934 C C . ALA A 1 125 ? -20.486 -28.695 19.202 1.00 34.34 125 ALA A C 1
ATOM 935 O O . ALA A 1 125 ? -20.534 -28.565 17.967 1.00 35.77 125 ALA A O 1
ATOM 937 N N A ARG A 1 126 ? -21.153 -27.918 20.066 0.50 32.94 126 ARG A N 1
ATOM 938 N N B ARG A 1 126 ? -21.152 -27.912 20.060 0.50 32.94 126 ARG A N 1
ATOM 939 C CA A ARG A 1 126 ? -22.097 -26.835 19.676 0.50 33.02 126 ARG A CA 1
ATOM 940 C CA B ARG A 1 126 ? -22.091 -26.831 19.653 0.50 33.04 126 ARG A CA 1
ATOM 941 C C A ARG A 1 126 ? -21.367 -25.487 19.598 0.50 32.36 126 ARG A C 1
ATOM 942 C C B ARG A 1 126 ? -21.367 -25.479 19.601 0.50 32.35 126 ARG A C 1
ATOM 943 O O A ARG A 1 126 ? -21.984 -24.520 19.109 0.50 32.68 126 ARG A O 1
ATOM 944 O O B ARG A 1 126 ? -21.991 -24.504 19.140 0.50 32.62 126 ARG A O 1
ATOM 959 N N . GLY A 1 127 ? -20.115 -25.421 20.069 1.00 31.79 127 GLY A N 1
ATOM 960 C CA . GLY A 1 127 ? -19.262 -24.217 19.985 1.00 31.93 127 GLY A CA 1
ATOM 961 C C . GLY A 1 127 ? -19.907 -22.990 20.613 1.00 31.07 127 GLY A C 1
ATOM 962 O O . GLY A 1 127 ? -20.676 -23.147 21.583 1.00 29.19 127 GLY A O 1
ATOM 963 N N . MET A 1 128 ? -19.610 -21.803 20.075 1.00 32.40 128 MET A N 1
ATOM 964 C CA . MET A 1 128 ? -20.092 -20.502 20.612 1.00 32.42 128 MET A CA 1
ATOM 965 C C . MET A 1 128 ? -21.621 -20.428 20.500 1.00 30.90 128 MET A C 1
ATOM 966 O O . MET A 1 128 ? -22.245 -19.886 21.425 1.00 28.76 128 MET A O 1
ATOM 971 N N . LYS A 1 129 ? -22.205 -20.950 19.415 1.00 31.44 129 LYS A N 1
ATOM 972 C CA . LYS A 1 129 ? -23.678 -20.954 19.201 1.00 31.63 129 LYS A CA 1
ATOM 973 C C . LYS A 1 129 ? -24.358 -21.609 20.410 1.00 29.15 129 LYS A C 1
ATOM 974 O O . LYS A 1 129 ? -25.374 -21.066 20.883 1.00 28.22 129 LYS A O 1
ATOM 980 N N . GLY A 1 130 ? -23.810 -22.730 20.888 1.00 27.72 130 GLY A N 1
ATOM 981 C CA . GLY A 1 130 ? -24.316 -23.463 22.063 1.00 26.27 130 GLY A CA 1
ATOM 982 C C . GLY A 1 130 ? -24.296 -22.596 23.311 1.00 24.48 130 GLY A C 1
ATOM 983 O O . GLY A 1 130 ? -25.267 -22.652 24.089 1.00 24.10 130 GLY A O 1
ATOM 984 N N . ALA A 1 131 ? -23.232 -21.812 23.503 1.00 23.28 131 ALA A N 1
ATOM 985 C CA . ALA A 1 131 ? -23.072 -20.908 24.668 1.00 21.82 131 ALA A CA 1
ATOM 986 C C . ALA A 1 131 ? -24.097 -19.771 24.577 1.00 21.77 131 ALA A C 1
ATOM 987 O O . ALA A 1 131 ? -24.692 -19.429 25.611 1.00 21.18 131 ALA A O 1
ATOM 989 N N . VAL A 1 132 ? -24.303 -19.218 23.379 1.00 22.92 132 VAL A N 1
ATOM 990 C CA . VAL A 1 132 ? -25.293 -18.128 23.129 1.00 23.72 132 VAL A CA 1
ATOM 991 C C . VAL A 1 132 ? -26.695 -18.647 23.473 1.00 24.27 132 VAL A C 1
ATOM 992 O O . VAL A 1 132 ? -27.433 -17.932 24.181 1.00 24.24 132 VAL A O 1
ATOM 996 N N . GLN A 1 133 ? -27.052 -19.839 22.987 1.00 25.14 133 GLN A N 1
ATOM 997 C CA . GLN A 1 133 ? -28.378 -20.466 23.238 1.00 26.16 133 GLN A CA 1
ATOM 998 C C . GLN A 1 133 ? -28.564 -20.657 24.749 1.00 25.42 133 GLN A C 1
ATOM 999 O O . GLN A 1 133 ? -29.649 -20.322 25.256 1.00 26.07 133 GLN A O 1
ATOM 1001 N N . LYS A 1 134 ? -27.540 -21.159 25.446 1.00 24.46 134 LYS A N 1
ATOM 1002 C CA . LYS A 1 134 ? -27.600 -21.421 26.909 1.00 24.14 134 LYS A CA 1
ATOM 1003 C C . LYS A 1 134 ? -27.817 -20.094 27.651 1.00 23.26 134 LYS A C 1
ATOM 1004 O O . LYS A 1 134 ? -28.654 -20.066 28.567 1.00 22.98 134 LYS A O 1
ATOM 1010 N N . ALA A 1 135 ? -27.112 -19.029 27.259 1.00 22.72 135 ALA A N 1
ATOM 1011 C CA . ALA A 1 135 ? -27.236 -17.691 27.884 1.00 22.68 135 ALA A CA 1
ATOM 1012 C C . ALA A 1 135 ? -28.689 -17.205 27.776 1.00 24.03 135 ALA A C 1
ATOM 1013 O O . ALA A 1 135 ? -29.221 -16.696 28.784 1.00 23.94 135 ALA A O 1
ATOM 1015 N N . GLU A 1 136 ? -29.317 -17.390 26.610 1.00 25.43 136 GLU A N 1
ATOM 1016 C CA A GLU A 1 136 ? -30.714 -16.944 26.345 0.50 27.47 136 GLU A CA 1
ATOM 1017 C CA B GLU A 1 136 ? -30.714 -16.949 26.341 0.50 27.52 136 GLU A CA 1
ATOM 1018 C C . GLU A 1 136 ? -31.681 -17.745 27.227 1.00 28.00 136 GLU A C 1
ATOM 1019 O O . GLU A 1 136 ? -32.647 -17.141 27.734 1.00 29.18 136 GLU A O 1
ATOM 1030 N N . GLU A 1 137 ? -31.420 -19.044 27.402 1.00 27.66 137 GLU A N 1
ATOM 1031 C CA . GLU A 1 137 ? -32.270 -19.956 28.216 1.00 28.90 137 GLU A CA 1
ATOM 1032 C C . GLU A 1 137 ? -32.181 -19.560 29.695 1.00 27.99 137 GLU A C 1
ATOM 1033 O O . GLU A 1 137 ? -33.235 -19.529 30.357 1.00 28.84 137 GLU A O 1
ATOM 1039 N N . ILE A 1 138 ? -30.983 -19.235 30.188 1.00 26.13 138 ILE A N 1
ATOM 1040 C CA . ILE A 1 138 ? -30.784 -18.794 31.602 1.00 25.90 138 ILE A CA 1
ATOM 1041 C C . ILE A 1 138 ? -31.499 -17.452 31.800 1.00 26.57 138 ILE A C 1
ATOM 1042 O O . ILE A 1 138 ? -32.213 -17.317 32.809 1.00 27.52 138 ILE A O 1
ATOM 1047 N N . LYS A 1 139 ? -31.344 -16.516 30.859 1.00 26.58 139 LYS A N 1
ATOM 1048 C CA . LYS A 1 139 ? -32.042 -15.200 30.873 1.00 27.98 139 LYS A CA 1
ATOM 1049 C C . LYS A 1 139 ? -33.551 -15.437 31.020 1.00 29.76 139 LYS A C 1
ATOM 1050 O O . LYS A 1 139 ? -34.155 -14.838 31.928 1.00 30.31 139 LYS A O 1
ATOM 1056 N N . ALA A 1 140 ? -34.129 -16.291 30.169 1.00 33.01 140 ALA A N 1
ATOM 1057 C CA . ALA A 1 140 ? -35.585 -16.572 30.116 1.00 34.47 140 ALA A CA 1
ATOM 1058 C C . ALA A 1 140 ? -36.100 -17.008 31.494 1.00 34.99 140 ALA A C 1
ATOM 1059 O O . ALA A 1 140 ? -37.227 -16.609 31.845 1.00 36.20 140 ALA A O 1
ATOM 1061 N N . LYS A 1 141 ? -35.316 -17.789 32.247 1.00 34.71 141 LYS A N 1
ATOM 1062 C CA . LYS A 1 141 ? -35.763 -18.438 33.512 1.00 35.46 141 LYS A CA 1
ATOM 1063 C C . LYS A 1 141 ? -35.295 -17.638 34.737 1.00 34.56 141 LYS A C 1
ATOM 1064 O O . LYS A 1 141 ? -35.663 -18.031 35.862 1.00 35.36 141 LYS A O 1
ATOM 1070 N N . THR A 1 142 ? -34.539 -16.551 34.543 1.00 33.01 142 THR A N 1
ATOM 1071 C CA . THR A 1 142 ? -33.959 -15.736 35.644 1.00 32.23 142 THR A CA 1
ATOM 1072 C C . THR A 1 142 ? -34.566 -14.335 35.619 1.00 32.02 142 THR A C 1
ATOM 1073 O O . THR A 1 142 ? -34.244 -13.537 34.742 1.00 31.07 142 THR A O 1
ATOM 1077 N N A PRO A 1 143 ? -35.420 -13.973 36.605 0.50 32.68 143 PRO A N 1
ATOM 1078 N N B PRO A 1 143 ? -35.504 -13.998 36.535 0.50 32.67 143 PRO A N 1
ATOM 1079 C CA A PRO A 1 143 ? -36.008 -12.636 36.646 0.50 32.86 143 PRO A CA 1
ATOM 1080 C CA B PRO A 1 143 ? -36.024 -12.633 36.627 0.50 32.81 143 PRO A CA 1
ATOM 1081 C C A PRO A 1 143 ? -34.917 -11.586 36.904 0.50 31.93 143 PRO A C 1
ATOM 1082 C C B PRO A 1 143 ? -34.913 -11.601 36.877 0.50 31.88 143 PRO A C 1
ATOM 1083 O O A PRO A 1 143 ? -33.963 -11.898 37.597 0.50 31.42 143 PRO A O 1
ATOM 1084 O O B PRO A 1 143 ? -33.946 -11.933 37.544 0.50 31.34 143 PRO A O 1
ATOM 1091 N N . ASN A 1 144 ? -35.067 -10.400 36.310 1.00 31.75 144 ASN A N 1
ATOM 1092 C CA . ASN A 1 144 ? -34.134 -9.253 36.484 1.00 31.07 144 ASN A CA 1
ATOM 1093 C C . ASN A 1 144 ? -32.752 -9.595 35.911 1.00 29.49 144 ASN A C 1
ATOM 1094 O O . ASN A 1 144 ? -31.763 -8.978 36.350 1.00 29.69 144 ASN A O 1
ATOM 1099 N N . SER A 1 145 ? -32.677 -10.517 34.951 1.00 28.30 145 SER A N 1
ATOM 1100 C CA . SER A 1 145 ? -31.405 -10.890 34.281 1.00 26.78 145 SER A CA 1
ATOM 1101 C C . SER A 1 145 ? -31.209 -10.011 33.042 1.00 25.90 145 SER A C 1
ATOM 1102 O O . SER A 1 145 ? -32.205 -9.485 32.506 1.00 26.13 145 SER A O 1
ATOM 1105 N N . TYR A 1 146 ? -29.959 -9.854 32.615 1.00 24.37 146 TYR A N 1
ATOM 1106 C CA . TYR A 1 146 ? -29.559 -8.934 31.522 1.00 23.79 146 TYR A CA 1
ATOM 1107 C C . TYR A 1 146 ? -28.335 -9.512 30.811 1.00 22.77 146 TYR A C 1
ATOM 1108 O O . TYR A 1 146 ? -27.311 -9.733 31.475 1.00 21.84 146 TYR A O 1
ATOM 1117 N N . ILE A 1 147 ? -28.463 -9.777 29.507 1.00 22.58 147 ILE A N 1
ATOM 1118 C CA . ILE A 1 147 ? -27.344 -10.207 28.621 1.00 22.20 147 ILE A CA 1
ATOM 1119 C C . ILE A 1 147 ? -26.714 -8.948 28.022 1.00 21.73 147 ILE A C 1
ATOM 1120 O O . ILE A 1 147 ? -27.466 -8.115 27.484 1.00 21.95 147 ILE A O 1
ATOM 1125 N N . LEU A 1 148 ? -25.390 -8.808 28.120 1.00 21.43 148 LEU A N 1
ATOM 1126 C CA . LEU A 1 148 ? -24.673 -7.585 27.660 1.00 21.17 148 LEU A CA 1
ATOM 1127 C C . LEU A 1 148 ? -24.716 -7.493 26.124 1.00 21.26 148 LEU A C 1
ATOM 1128 O O . LEU A 1 148 ? -24.941 -6.376 25.632 1.00 21.55 148 LEU A O 1
ATOM 1133 N N . GLN A 1 149 ? -24.547 -8.618 25.414 1.00 21.38 149 GLN A N 1
ATOM 1134 C CA A GLN A 1 149 ? -24.618 -8.711 23.926 0.50 21.53 149 GLN A CA 1
ATOM 1135 C CA B GLN A 1 149 ? -24.622 -8.707 23.927 0.50 21.51 149 GLN A CA 1
ATOM 1136 C C . GLN A 1 149 ? -23.479 -7.894 23.298 1.00 20.84 149 GLN A C 1
ATOM 1137 O O . GLN A 1 149 ? -23.769 -6.916 22.591 1.00 20.85 149 GLN A O 1
ATOM 1148 N N . GLN A 1 150 ? -22.233 -8.311 23.518 1.00 20.36 150 GLN A N 1
ATOM 1149 C CA . GLN A 1 150 ? -21.026 -7.541 23.110 1.00 19.78 150 GLN A CA 1
ATOM 1150 C C . GLN A 1 150 ? -21.002 -7.266 21.598 1.00 19.95 150 GLN A C 1
ATOM 1151 O O . GLN A 1 150 ? -20.364 -6.275 21.205 1.00 19.50 150 GLN A O 1
ATOM 1157 N N . PHE A 1 151 ? -21.619 -8.112 20.770 1.00 20.37 151 PHE A N 1
ATOM 1158 C CA . PHE A 1 151 ? -21.555 -7.972 19.291 1.00 20.81 151 PHE A CA 1
ATOM 1159 C C . PHE A 1 151 ? -22.618 -6.985 18.786 1.00 21.61 151 PHE A C 1
ATOM 1160 O O . PHE A 1 151 ? -22.526 -6.585 17.608 1.00 21.31 151 PHE A O 1
ATOM 1168 N N . GLU A 1 152 ? -23.587 -6.603 19.625 1.00 22.38 152 GLU A N 1
ATOM 1169 C CA . GLU A 1 152 ? -24.750 -5.765 19.223 1.00 23.62 152 GLU A CA 1
ATOM 1170 C C . GLU A 1 152 ? -24.860 -4.496 20.079 1.00 22.73 152 GLU A C 1
ATOM 1171 O O . GLU A 1 152 ? -25.607 -3.587 19.677 1.00 23.14 152 GLU A O 1
ATOM 1177 N N . ASN A 1 153 ? -24.173 -4.438 21.220 1.00 21.47 153 ASN A N 1
ATOM 1178 C CA . ASN A 1 153 ? -24.375 -3.379 22.243 1.00 21.15 153 ASN A CA 1
ATOM 1179 C C . ASN A 1 153 ? -23.662 -2.105 21.800 1.00 20.64 153 ASN A C 1
ATOM 1180 O O . ASN A 1 153 ? -22.436 -2.073 21.778 1.00 19.63 153 ASN A O 1
ATOM 1185 N N . PRO A 1 154 ? -24.387 -1.007 21.481 1.00 21.14 154 PRO A N 1
ATOM 1186 C CA . PRO A 1 154 ? -23.743 0.238 21.054 1.00 20.95 154 PRO A CA 1
ATOM 1187 C C . PRO A 1 154 ? -22.755 0.836 22.071 1.00 20.17 154 PRO A C 1
ATOM 1188 O O . PRO A 1 154 ? -21.941 1.644 21.675 1.00 19.98 154 PRO A O 1
ATOM 1192 N N . ALA A 1 155 ? -22.840 0.443 23.346 1.00 19.73 155 ALA A N 1
ATOM 1193 C CA . ALA A 1 155 ? -21.917 0.916 24.405 1.00 19.21 155 ALA A CA 1
ATOM 1194 C C . ALA A 1 155 ? -20.494 0.421 24.121 1.00 18.51 155 ALA A C 1
ATOM 1195 O O . ALA A 1 155 ? -19.546 1.021 24.644 1.00 18.34 155 ALA A O 1
ATOM 1197 N N . ASN A 1 156 ? -20.356 -0.639 23.321 1.00 18.32 156 ASN A N 1
ATOM 1198 C CA . ASN A 1 156 ? -19.048 -1.217 22.914 1.00 17.94 156 ASN A CA 1
ATOM 1199 C C . ASN A 1 156 ? -18.314 -0.187 22.052 1.00 17.88 156 ASN A C 1
ATOM 1200 O O . ASN A 1 156 ? -17.341 0.409 22.501 1.00 17.57 156 ASN A O 1
ATOM 1205 N N . PRO A 1 157 ? -18.753 0.124 20.812 1.00 18.37 157 PRO A N 1
ATOM 1206 C CA . PRO A 1 157 ? -18.076 1.157 20.028 1.00 18.59 157 PRO A CA 1
ATOM 1207 C C . PRO A 1 157 ? -18.106 2.542 20.696 1.00 19.09 157 PRO A C 1
ATOM 1208 O O . PRO A 1 157 ? -17.170 3.288 20.527 1.00 18.85 157 PRO A O 1
ATOM 1212 N N . LYS A 1 158 ? -19.154 2.855 21.462 1.00 19.88 158 LYS A N 1
ATOM 1213 C CA . LYS A 1 158 ? -19.294 4.193 22.094 1.00 20.78 158 LYS A CA 1
ATOM 1214 C C . LYS A 1 158 ? -18.085 4.460 22.999 1.00 19.60 158 LYS A C 1
ATOM 1215 O O . LYS A 1 158 ? -17.549 5.571 22.935 1.00 19.37 158 LYS A O 1
ATOM 1221 N N . ILE A 1 159 ? -17.654 3.497 23.819 1.00 18.85 159 ILE A N 1
ATOM 1222 C CA . ILE A 1 159 ? -16.534 3.764 24.771 1.00 18.53 159 ILE A CA 1
ATOM 1223 C C . ILE A 1 159 ? -15.252 4.021 23.966 1.00 17.84 159 ILE A C 1
ATOM 1224 O O . ILE A 1 159 ? -14.444 4.853 24.396 1.00 18.15 159 ILE A O 1
ATOM 1229 N N . HIS A 1 160 ? -15.077 3.371 22.815 1.00 17.50 160 HIS A N 1
ATOM 1230 C CA . HIS A 1 160 ? -13.880 3.570 21.955 1.00 17.23 160 HIS A CA 1
ATOM 1231 C C . HIS A 1 160 ? -13.940 4.945 21.281 1.00 17.65 160 HIS A C 1
ATOM 1232 O O . HIS A 1 160 ? -12.873 5.559 21.087 1.00 17.39 160 HIS A O 1
ATOM 1239 N N . TYR A 1 161 ? -15.142 5.434 20.971 1.00 18.27 161 TYR A N 1
ATOM 1240 C CA . TYR A 1 161 ? -15.357 6.803 20.435 1.00 19.05 161 TYR A CA 1
ATOM 1241 C C . TYR A 1 161 ? -15.018 7.842 21.515 1.00 19.61 161 TYR A C 1
ATOM 1242 O O . TYR A 1 161 ? -14.501 8.919 21.177 1.00 19.49 161 TYR A O 1
ATOM 1251 N N . GLU A 1 162 ? -15.301 7.523 22.780 1.00 20.27 162 GLU A N 1
ATOM 1252 C CA . GLU A 1 162 ? -15.211 8.468 23.925 1.00 21.31 162 GLU A CA 1
ATOM 1253 C C . GLU A 1 162 ? -13.811 8.466 24.547 1.00 20.45 162 GLU A C 1
ATOM 1254 O O . GLU A 1 162 ? -13.457 9.485 25.169 1.00 21.07 162 GLU A O 1
ATOM 1260 N N . THR A 1 163 ? -13.061 7.363 24.446 1.00 19.18 163 THR A N 1
ATOM 1261 C CA . THR A 1 163 ? -11.779 7.193 25.184 1.00 18.88 163 THR A CA 1
ATOM 1262 C C . THR A 1 163 ? -10.663 6.770 24.221 1.00 18.18 163 THR A C 1
ATOM 1263 O O . THR A 1 163 ? -9.736 7.572 24.021 1.00 18.11 163 THR A O 1
ATOM 1267 N N . THR A 1 164 ? -10.737 5.567 23.651 1.00 17.66 164 THR A N 1
ATOM 1268 C CA . THR A 1 164 ? -9.634 4.974 22.848 1.00 17.26 164 THR A CA 1
ATOM 1269 C C . THR A 1 164 ? -9.220 5.936 21.728 1.00 17.46 164 THR A C 1
ATOM 1270 O O . THR A 1 164 ? -8.010 6.213 21.603 1.00 17.35 164 THR A O 1
ATOM 1274 N N . GLY A 1 165 ? -10.181 6.407 20.931 1.00 17.53 165 GLY A N 1
ATOM 1275 C CA . GLY A 1 165 ? -9.918 7.319 19.801 1.00 17.68 165 GLY A CA 1
ATOM 1276 C C . GLY A 1 165 ? -9.282 8.624 20.273 1.00 17.95 165 GLY A C 1
ATOM 1277 O O . GLY A 1 165 ? -8.193 8.989 19.828 1.00 17.90 165 GLY A O 1
ATOM 1278 N N . PRO A 1 166 ? -9.953 9.382 21.171 1.00 18.14 166 PRO A N 1
ATOM 1279 C CA . PRO A 1 166 ? -9.375 10.606 21.728 1.00 18.63 166 PRO A CA 1
ATOM 1280 C C . PRO A 1 166 ? -7.960 10.428 22.302 1.00 18.41 166 PRO A C 1
ATOM 1281 O O . PRO A 1 166 ? -7.137 11.299 22.081 1.00 18.53 166 PRO A O 1
ATOM 1285 N N . GLU A 1 167 ? -7.695 9.320 23.003 1.00 17.80 167 GLU A N 1
ATOM 1286 C CA . GLU A 1 167 ? -6.350 9.032 23.572 1.00 17.90 167 GLU A CA 1
ATOM 1287 C C . GLU A 1 167 ? -5.322 8.903 22.442 1.00 17.74 167 GLU A C 1
ATOM 1288 O O . GLU A 1 167 ? -4.209 9.419 22.602 1.00 18.15 167 GLU A O 1
ATOM 1294 N N . ILE A 1 168 ? -5.665 8.213 21.351 1.00 17.47 168 ILE A N 1
ATOM 1295 C CA . ILE A 1 168 ? -4.729 7.996 20.208 1.00 17.79 168 ILE A CA 1
ATOM 1296 C C . ILE A 1 168 ? -4.477 9.344 19.527 1.00 18.40 168 ILE A C 1
ATOM 1297 O O . ILE A 1 168 ? -3.305 9.647 19.217 1.00 18.51 168 ILE A O 1
ATOM 1302 N N . TRP A 1 169 ? -5.529 10.135 19.325 1.00 18.78 169 TRP A N 1
ATOM 1303 C CA . TRP A 1 169 ? -5.417 11.486 18.713 1.00 19.85 169 TRP A CA 1
ATOM 1304 C C . TRP A 1 169 ? -4.483 12.360 19.561 1.00 20.61 169 TRP A C 1
ATOM 1305 O O . TRP A 1 169 ? -3.539 12.940 18.996 1.00 20.93 169 TRP A O 1
ATOM 1316 N N . ARG A 1 170 ? -4.734 12.456 20.870 1.00 21.40 170 ARG A N 1
ATOM 1317 C CA . ARG A 1 170 ? -3.940 13.318 21.787 1.00 22.88 170 ARG A CA 1
ATOM 1318 C C . ARG A 1 170 ? -2.513 12.769 21.905 1.00 22.13 170 ARG A C 1
ATOM 1319 O O . ARG A 1 170 ? -1.564 13.562 21.757 1.00 22.20 170 ARG A O 1
ATOM 1327 N N . GLY A 1 171 ? -2.370 11.461 22.141 1.00 21.07 171 GLY A N 1
ATOM 1328 C CA . GLY A 1 171 ? -1.068 10.804 22.361 1.00 20.93 171 GLY A CA 1
ATOM 1329 C C . GLY A 1 171 ? -0.149 10.944 21.160 1.00 20.94 171 GLY A C 1
ATOM 1330 O O . GLY A 1 171 ? 1.074 11.068 21.364 1.00 21.52 171 GLY A O 1
ATOM 1331 N N . SER A 1 172 ? -0.710 10.935 19.949 1.00 20.55 172 SER A N 1
ATOM 1332 C CA . SER A 1 172 ? 0.049 11.046 18.677 1.00 20.78 172 SER A CA 1
ATOM 1333 C C . SER A 1 172 ? 0.259 12.518 18.298 1.00 21.52 172 SER A C 1
ATOM 1334 O O . SER A 1 172 ? 0.878 12.762 17.254 1.00 22.05 172 SER A O 1
ATOM 1337 N N . GLY A 1 173 ? -0.227 13.466 19.104 1.00 22.03 173 GLY A N 1
ATOM 1338 C CA . GLY A 1 173 ? -0.137 14.907 18.796 1.00 22.70 173 GLY A CA 1
ATOM 1339 C C . GLY A 1 173 ? -0.848 15.254 17.498 1.00 22.82 173 GLY A C 1
ATOM 1340 O O . GLY A 1 173 ? -0.413 16.202 16.819 1.00 23.35 173 GLY A O 1
ATOM 1341 N N . GLY A 1 174 ? -1.898 14.503 17.155 1.00 22.34 174 GLY A N 1
ATOM 1342 C CA . GLY A 1 174 ? -2.678 14.687 15.917 1.00 22.40 174 GLY A CA 1
ATOM 1343 C C . GLY A 1 174 ? -1.941 14.212 14.675 1.00 22.34 174 GLY A C 1
ATOM 1344 O O . GLY A 1 174 ? -2.391 14.565 13.571 1.00 23.05 174 GLY A O 1
ATOM 1345 N N . LYS A 1 175 ? -0.866 13.429 14.822 1.00 21.92 175 LYS A N 1
ATOM 1346 C CA . LYS A 1 175 ? 0.028 13.040 13.692 1.00 21.88 175 LYS A CA 1
ATOM 1347 C C . LYS A 1 175 ? -0.335 11.652 13.141 1.00 21.13 175 LYS A C 1
ATOM 1348 O O . LYS A 1 175 ? 0.225 11.276 12.088 1.00 20.89 175 LYS A O 1
ATOM 1350 N N . ILE A 1 176 ? -1.217 10.903 13.805 1.00 20.43 176 ILE A N 1
ATOM 1351 C CA . ILE A 1 176 ? -1.649 9.559 13.316 1.00 20.06 176 ILE A CA 1
ATOM 1352 C C . ILE A 1 176 ? -2.185 9.697 11.885 1.00 20.19 176 ILE A C 1
ATOM 1353 O O . ILE A 1 176 ? -3.046 10.558 11.653 1.00 20.37 176 ILE A O 1
ATOM 1358 N N . ASP A 1 177 ? -1.709 8.849 10.975 1.00 20.16 177 ASP A N 1
ATOM 1359 C CA . ASP A 1 177 ? -2.172 8.798 9.565 1.00 20.70 177 ASP A CA 1
ATOM 1360 C C . ASP A 1 177 ? -3.034 7.555 9.330 1.00 19.87 177 ASP A C 1
ATOM 1361 O O . ASP A 1 177 ? -3.839 7.566 8.372 1.00 20.27 177 ASP A O 1
ATOM 1366 N N . ALA A 1 178 ? -2.844 6.505 10.133 1.00 18.95 178 ALA A N 1
ATOM 1367 C CA . ALA A 1 178 ? -3.477 5.186 9.917 1.00 18.48 178 ALA A CA 1
ATOM 1368 C C . ALA A 1 178 ? -3.683 4.499 11.263 1.00 17.75 178 ALA A C 1
ATOM 1369 O O . ALA A 1 178 ? -2.780 4.583 12.113 1.00 17.46 178 ALA A O 1
ATOM 1371 N N . LEU A 1 179 ? -4.836 3.853 11.428 1.00 17.49 179 LEU A N 1
ATOM 1372 C CA . LEU A 1 179 ? -5.120 2.954 12.575 1.00 17.07 179 LEU A CA 1
ATOM 1373 C C . LEU A 1 179 ? -5.215 1.528 12.041 1.00 16.91 179 LEU A C 1
ATOM 1374 O O . LEU A 1 179 ? -5.942 1.313 11.052 1.00 17.35 179 LEU A O 1
ATOM 1379 N N . VAL A 1 180 ? -4.468 0.608 12.650 1.00 16.53 180 VAL A N 1
ATOM 1380 C CA . VAL A 1 180 ? -4.479 -0.837 12.300 1.00 16.49 180 VAL A CA 1
ATOM 1381 C C . VAL A 1 180 ? -5.079 -1.598 13.482 1.00 16.20 180 VAL A C 1
ATOM 1382 O O . VAL A 1 180 ? -4.521 -1.513 14.598 1.00 16.14 180 VAL A O 1
ATOM 1386 N N . SER A 1 181 ? -6.201 -2.281 13.255 1.00 16.52 181 SER A N 1
ATOM 1387 C CA . SER A 1 181 ? -7.034 -2.867 14.333 1.00 16.47 181 SER A CA 1
ATOM 1388 C C . SER A 1 181 ? -7.536 -4.252 13.921 1.00 16.59 181 SER A C 1
ATOM 1389 O O . SER A 1 181 ? -8.303 -4.337 12.952 1.00 16.66 181 SER A O 1
ATOM 1392 N N . GLY A 1 182 ? -7.124 -5.292 14.647 1.00 16.76 182 GLY A N 1
ATOM 1393 C CA . GLY A 1 182 ? -7.743 -6.627 14.567 1.00 17.21 182 GLY A CA 1
ATOM 1394 C C . GLY A 1 182 ? -9.211 -6.561 14.951 1.00 17.47 182 GLY A C 1
ATOM 1395 O O . GLY A 1 182 ? -9.534 -5.929 15.977 1.00 17.52 182 GLY A O 1
ATOM 1396 N N . ILE A 1 183 ? -10.080 -7.182 14.159 1.00 17.71 183 ILE A N 1
ATOM 1397 C CA . ILE A 1 183 ? -11.557 -7.077 14.335 1.00 17.86 183 ILE A CA 1
ATOM 1398 C C . ILE A 1 183 ? -12.066 -8.343 15.025 1.00 17.98 183 ILE A C 1
ATOM 1399 O O . ILE A 1 183 ? -11.976 -9.433 14.435 1.00 18.31 183 ILE A O 1
ATOM 1404 N N . GLY A 1 184 ? -12.562 -8.183 16.251 1.00 17.65 184 GLY A N 1
ATOM 1405 C CA . GLY A 1 184 ? -13.338 -9.211 16.962 1.00 17.81 184 GLY A CA 1
ATOM 1406 C C . GLY A 1 184 ? -14.805 -8.844 16.924 1.00 18.00 184 GLY A C 1
ATOM 1407 O O . GLY A 1 184 ? -15.508 -9.300 16.012 1.00 18.63 184 GLY A O 1
ATOM 1408 N N . THR A 1 185 ? -15.226 -7.965 17.832 1.00 17.86 185 THR A N 1
ATOM 1409 C CA . THR A 1 185 ? -16.552 -7.301 17.784 1.00 18.06 185 THR A CA 1
ATOM 1410 C C . THR A 1 185 ? -16.523 -6.186 16.732 1.00 18.19 185 THR A C 1
ATOM 1411 O O . THR A 1 185 ? -17.599 -5.847 16.221 1.00 18.61 185 THR A O 1
ATOM 1415 N N . GLY A 1 186 ? -15.341 -5.629 16.440 1.00 17.69 186 GLY A N 1
ATOM 1416 C CA . GLY A 1 186 ? -15.188 -4.433 15.593 1.00 17.77 186 GLY A CA 1
ATOM 1417 C C . GLY A 1 186 ? -15.478 -3.146 16.348 1.00 17.36 186 GLY A C 1
ATOM 1418 O O . GLY A 1 186 ? -15.483 -2.080 15.714 1.00 17.77 186 GLY A O 1
ATOM 1419 N N . GLY A 1 187 ? -15.715 -3.216 17.661 1.00 17.05 187 GLY A N 1
ATOM 1420 C CA . GLY A 1 187 ? -15.988 -2.022 18.480 1.00 16.90 187 GLY A CA 1
ATOM 1421 C C . GLY A 1 187 ? -14.823 -1.045 18.468 1.00 16.58 187 GLY A C 1
ATOM 1422 O O . GLY A 1 187 ? -15.071 0.172 18.376 1.00 16.71 187 GLY A O 1
ATOM 1423 N N . THR A 1 188 ? -13.587 -1.538 18.583 1.00 16.30 188 THR A N 1
ATOM 1424 C CA . THR A 1 188 ? -12.372 -0.683 18.644 1.00 16.26 188 THR A CA 1
ATOM 1425 C C . THR A 1 188 ? -12.242 0.094 17.327 1.00 16.75 188 THR A C 1
ATOM 1426 O O . THR A 1 188 ? -12.193 1.337 17.362 1.00 17.30 188 THR A O 1
ATOM 1430 N N . VAL A 1 189 ? -12.189 -0.597 16.194 1.00 16.94 189 VAL A N 1
ATOM 1431 C CA . VAL A 1 189 ? -11.934 0.082 14.891 1.00 17.20 189 VAL A CA 1
ATOM 1432 C C . VAL A 1 189 ? -13.107 1.019 14.576 1.00 17.65 189 VAL A C 1
ATOM 1433 O O . VAL A 1 189 ? -12.854 2.105 14.038 1.00 17.92 189 VAL A O 1
ATOM 1437 N N . THR A 1 190 ? -14.340 0.636 14.920 1.00 17.85 190 THR A N 1
ATOM 1438 C CA . THR A 1 190 ? -15.555 1.435 14.616 1.00 18.31 190 THR A CA 1
ATOM 1439 C C . THR A 1 190 ? -15.570 2.703 15.479 1.00 18.34 190 THR A C 1
ATOM 1440 O O . THR A 1 190 ? -15.697 3.805 14.913 1.00 18.89 190 THR A O 1
ATOM 1444 N N . GLY A 1 191 ? -15.477 2.556 16.800 1.00 17.77 191 GLY A N 1
ATOM 1445 C CA . GLY A 1 191 ? -15.563 3.688 17.742 1.00 17.85 191 GLY A CA 1
ATOM 1446 C C . GLY A 1 191 ? -14.366 4.617 17.628 1.00 17.78 191 GLY A C 1
ATOM 1447 O O . GLY A 1 191 ? -14.572 5.836 17.431 1.00 18.05 191 GLY A O 1
ATOM 1448 N N . ALA A 1 192 ? -13.148 4.082 17.770 1.00 17.34 192 ALA A N 1
ATOM 1449 C CA . ALA A 1 192 ? -11.902 4.881 17.701 1.00 17.36 192 ALA A CA 1
ATOM 1450 C C . ALA A 1 192 ? -11.746 5.428 16.278 1.00 17.67 192 ALA A C 1
ATOM 1451 O O . ALA A 1 192 ? -11.399 6.612 16.138 1.00 18.20 192 ALA A O 1
ATOM 1453 N N . GLY A 1 193 ? -12.024 4.604 15.266 1.00 17.86 193 GLY A N 1
ATOM 1454 C CA . GLY A 1 193 ? -11.902 5.003 13.851 1.00 18.35 193 GLY A CA 1
ATOM 1455 C C . GLY A 1 193 ? -12.815 6.168 13.515 1.00 19.19 193 GLY A C 1
ATOM 1456 O O . GLY A 1 193 ? -12.353 7.119 12.851 1.00 19.68 193 GLY A O 1
ATOM 1457 N N . LYS A 1 194 ? -14.078 6.097 13.941 1.00 19.75 194 LYS A N 1
ATOM 1458 C CA . LYS A 1 194 ? -15.093 7.156 13.700 1.00 20.77 194 LYS A CA 1
ATOM 1459 C C . LYS A 1 194 ? -14.593 8.475 14.296 1.00 20.88 194 LYS A C 1
ATOM 1460 O O . LYS A 1 194 ? -14.643 9.490 13.593 1.00 21.35 194 LYS A O 1
ATOM 1466 N N . TYR A 1 195 ? -14.136 8.462 15.551 1.00 20.28 195 TYR A N 1
ATOM 1467 C CA . TYR A 1 195 ? -13.588 9.666 16.222 1.00 20.51 195 TYR A CA 1
ATOM 1468 C C . TYR A 1 195 ? -12.409 10.221 15.411 1.00 20.68 195 TYR A C 1
ATOM 1469 O O . TYR A 1 195 ? -12.359 11.439 15.159 1.00 20.98 195 TYR A O 1
ATOM 1478 N N . LEU A 1 196 ? -11.474 9.356 15.016 1.00 20.43 196 LEU A N 1
ATOM 1479 C CA . LEU A 1 196 ? -10.218 9.784 14.348 1.00 20.67 196 LEU A CA 1
ATOM 1480 C C . LEU A 1 196 ? -10.553 10.431 13.001 1.00 21.50 196 LEU A C 1
ATOM 1481 O O . LEU A 1 196 ? -9.979 11.488 12.711 1.00 22.08 196 LEU A O 1
ATOM 1486 N N . LYS A 1 197 ? -11.481 9.849 12.236 1.00 22.14 197 LYS A N 1
ATOM 1487 C CA . LYS A 1 197 ? -11.884 10.371 10.901 1.00 23.15 197 LYS A CA 1
ATOM 1488 C C . LYS A 1 197 ? -12.610 11.714 11.062 1.00 24.01 197 LYS A C 1
ATOM 1489 O O . LYS A 1 197 ? -12.591 12.510 10.109 1.00 24.51 197 LYS A O 1
ATOM 1495 N N . GLU A 1 198 ? -13.216 11.973 12.224 1.00 24.20 198 GLU A N 1
ATOM 1496 C CA . GLU A 1 198 ? -13.838 13.288 12.534 1.00 25.26 198 GLU A CA 1
ATOM 1497 C C . GLU A 1 198 ? -12.745 14.339 12.767 1.00 25.66 198 GLU A C 1
ATOM 1498 O O . GLU A 1 198 ? -12.980 15.507 12.407 1.00 26.87 198 GLU A O 1
ATOM 1504 N N . GLN A 1 199 ? -11.592 13.953 13.323 1.00 25.01 199 GLN A N 1
ATOM 1505 C CA . GLN A 1 199 ? -10.464 14.888 13.593 1.00 25.72 199 GLN A CA 1
ATOM 1506 C C . GLN A 1 199 ? -9.691 15.140 12.295 1.00 25.68 199 GLN A C 1
ATOM 1507 O O . GLN A 1 199 ? -9.276 16.290 12.058 1.00 26.54 199 GLN A O 1
ATOM 1513 N N . ASN A 1 200 ? -9.480 14.087 11.508 1.00 24.78 200 ASN A N 1
ATOM 1514 C CA . ASN A 1 200 ? -8.747 14.143 10.219 1.00 24.70 200 ASN A CA 1
ATOM 1515 C C . ASN A 1 200 ? -9.381 13.137 9.266 1.00 24.33 200 ASN A C 1
ATOM 1516 O O . ASN A 1 200 ? -9.109 11.942 9.360 1.00 23.20 200 ASN A O 1
ATOM 1521 N N . PRO A 1 201 ? -10.222 13.586 8.304 1.00 25.04 201 PRO A N 1
ATOM 1522 C CA . PRO A 1 201 ? -10.925 12.662 7.413 1.00 25.24 201 PRO A CA 1
ATOM 1523 C C . PRO A 1 201 ? -10.014 11.867 6.464 1.00 25.05 201 PRO A C 1
ATOM 1524 O O . PRO A 1 201 ? -10.499 10.938 5.841 1.00 25.23 201 PRO A O 1
ATOM 1528 N N A ASN A 1 202 ? -8.732 12.245 6.378 0.50 24.90 202 ASN A N 1
ATOM 1529 N N B ASN A 1 202 ? -8.732 12.244 6.377 0.50 24.83 202 ASN A N 1
ATOM 1530 C CA A ASN A 1 202 ? -7.708 11.579 5.526 0.50 24.86 202 ASN A CA 1
ATOM 1531 C CA B ASN A 1 202 ? -7.719 11.571 5.519 0.50 24.75 202 ASN A CA 1
ATOM 1532 C C A ASN A 1 202 ? -7.114 10.358 6.241 0.50 23.64 202 ASN A C 1
ATOM 1533 C C B ASN A 1 202 ? -7.117 10.356 6.239 0.50 23.58 202 ASN A C 1
ATOM 1534 O O A ASN A 1 202 ? -6.381 9.601 5.582 0.50 23.63 202 ASN A O 1
ATOM 1535 O O B ASN A 1 202 ? -6.384 9.599 5.581 0.50 23.58 202 ASN A O 1
ATOM 1544 N N . ILE A 1 203 ? -7.394 10.171 7.535 1.00 22.68 203 ILE A N 1
ATOM 1545 C CA . ILE A 1 203 ? -6.875 8.995 8.298 1.00 21.72 203 ILE A CA 1
ATOM 1546 C C . ILE A 1 203 ? -7.463 7.726 7.675 1.00 21.36 203 ILE A C 1
ATOM 1547 O O . ILE A 1 203 ? -8.658 7.731 7.343 1.00 21.55 203 ILE A O 1
ATOM 1552 N N . LYS A 1 204 ? -6.631 6.703 7.473 1.00 20.97 204 LYS A N 1
ATOM 1553 C CA . LYS A 1 204 ? -7.044 5.413 6.866 1.00 21.03 204 LYS A CA 1
ATOM 1554 C C . LYS A 1 204 ? -7.172 4.355 7.967 1.00 20.06 204 LYS A C 1
ATOM 1555 O O . LYS A 1 204 ? -6.297 4.299 8.853 1.00 19.98 204 LYS A O 1
ATOM 1561 N N . LEU A 1 205 ? -8.257 3.579 7.930 1.00 19.83 205 LEU A N 1
ATOM 1562 C CA . LEU A 1 205 ? -8.566 2.519 8.921 1.00 19.26 205 LEU A CA 1
ATOM 1563 C C . LEU A 1 205 ? -8.356 1.155 8.265 1.00 19.05 205 LEU A C 1
ATOM 1564 O O . LEU A 1 205 ? -9.024 0.877 7.247 1.00 19.35 205 LEU A O 1
ATOM 1569 N N . TYR A 1 206 ? -7.443 0.359 8.825 1.00 18.48 206 TYR A N 1
ATOM 1570 C CA . TYR A 1 206 ? -7.086 -0.999 8.345 1.00 18.57 206 TYR A CA 1
ATOM 1571 C C . TYR A 1 206 ? -7.608 -2.023 9.355 1.00 18.30 206 TYR A C 1
ATOM 1572 O O . TYR A 1 206 ? -7.114 -2.052 10.497 1.00 17.89 206 TYR A O 1
ATOM 1581 N N . GLY A 1 207 ? -8.629 -2.782 8.957 1.00 18.68 207 GLY A N 1
ATOM 1582 C CA . GLY A 1 207 ? -9.100 -3.968 9.689 1.00 18.64 207 GLY A CA 1
ATOM 1583 C C . GLY A 1 207 ? -8.131 -5.117 9.495 1.00 19.00 207 GLY A C 1
ATOM 1584 O O . GLY A 1 207 ? -7.581 -5.243 8.383 1.00 20.19 207 GLY A O 1
ATOM 1585 N N . VAL A 1 208 ? -7.909 -5.933 10.526 1.00 18.74 208 VAL A N 1
ATOM 1586 C CA . VAL A 1 208 ? -7.069 -7.157 10.403 1.00 19.19 208 VAL A CA 1
ATOM 1587 C C . VAL A 1 208 ? -7.939 -8.372 10.726 1.00 19.79 208 VAL A C 1
ATOM 1588 O O . VAL A 1 208 ? -8.661 -8.347 11.742 1.00 18.93 208 VAL A O 1
ATOM 1592 N N A GLU A 1 209 ? -7.883 -9.399 9.874 0.50 20.61 209 GLU A N 1
ATOM 1593 N N B GLU A 1 209 ? -7.869 -9.396 9.872 0.50 20.77 209 GLU A N 1
ATOM 1594 C CA A GLU A 1 209 ? -8.602 -10.683 10.081 0.50 21.37 209 GLU A CA 1
ATOM 1595 C CA B GLU A 1 209 ? -8.593 -10.683 10.027 0.50 21.65 209 GLU A CA 1
ATOM 1596 C C A GLU A 1 209 ? -7.663 -11.834 9.734 0.50 22.25 209 GLU A C 1
ATOM 1597 C C B GLU A 1 209 ? -7.612 -11.824 9.786 0.50 22.37 209 GLU A C 1
ATOM 1598 O O A GLU A 1 209 ? -6.694 -11.646 9.002 0.50 22.42 209 GLU A O 1
ATOM 1599 O O B GLU A 1 209 ? -6.566 -11.621 9.174 0.50 22.46 209 GLU A O 1
ATOM 1610 N N . PRO A 1 210 ? -7.903 -13.052 10.270 1.00 22.98 210 PRO A N 1
ATOM 1611 C CA . PRO A 1 210 ? -7.084 -14.214 9.936 1.00 24.32 210 PRO A CA 1
ATOM 1612 C C . PRO A 1 210 ? -7.268 -14.623 8.469 1.00 26.24 210 PRO A C 1
ATOM 1613 O O . PRO A 1 210 ? -8.350 -14.446 7.944 1.00 26.84 210 PRO A O 1
ATOM 1617 N N . VAL A 1 211 ? -6.214 -15.157 7.854 1.00 28.07 211 VAL A N 1
ATOM 1618 C CA . VAL A 1 211 ? -6.264 -15.754 6.486 1.00 30.07 211 VAL A CA 1
ATOM 1619 C C . VAL A 1 211 ? -7.288 -16.894 6.503 1.00 32.05 211 VAL A C 1
ATOM 1620 O O . VAL A 1 211 ? -7.973 -17.093 5.476 1.00 33.85 211 VAL A O 1
ATOM 1624 N N . GLU A 1 212 ? -7.371 -17.603 7.632 1.00 43.85 212 GLU A N 1
ATOM 1625 C CA . GLU A 1 212 ? -8.114 -18.880 7.801 1.00 48.35 212 GLU A CA 1
ATOM 1626 C C . GLU A 1 212 ? -9.616 -18.605 7.966 1.00 47.36 212 GLU A C 1
ATOM 1627 O O . GLU A 1 212 ? -10.400 -19.561 7.821 1.00 50.79 212 GLU A O 1
ATOM 1633 N N . SER A 1 213 ? -10.002 -17.358 8.262 1.00 44.43 213 SER A N 1
ATOM 1634 C CA . SER A 1 213 ? -11.414 -16.924 8.444 1.00 44.17 213 SER A CA 1
ATOM 1635 C C . SER A 1 213 ? -11.589 -15.478 7.963 1.00 41.98 213 SER A C 1
ATOM 1636 O O . SER A 1 213 ? -11.994 -14.624 8.779 1.00 39.73 213 SER A O 1
ATOM 1639 N N . ALA A 1 214 ? -11.318 -15.225 6.678 1.00 43.50 214 ALA A N 1
ATOM 1640 C CA . ALA A 1 214 ? -11.278 -13.873 6.071 1.00 42.62 214 ALA A CA 1
ATOM 1641 C C . ALA A 1 214 ? -12.656 -13.519 5.493 1.00 43.89 214 ALA A C 1
ATOM 1642 O O . ALA A 1 214 ? -12.758 -13.353 4.261 1.00 45.90 214 ALA A O 1
ATOM 1644 N N . ILE A 1 215 ? -13.671 -13.389 6.355 1.00 43.36 215 ILE A N 1
ATOM 1645 C CA . ILE A 1 215 ? -15.102 -13.225 5.946 1.00 45.60 215 ILE A CA 1
ATOM 1646 C C . ILE A 1 215 ? -15.331 -11.807 5.403 1.00 45.55 215 ILE A C 1
ATOM 1647 O O . ILE A 1 215 ? -16.204 -11.658 4.530 1.00 47.42 215 ILE A O 1
ATOM 1652 N N . LEU A 1 216 ? -14.583 -10.807 5.886 1.00 43.78 216 LEU A N 1
ATOM 1653 C CA . LEU A 1 216 ? -14.680 -9.402 5.397 1.00 45.11 216 LEU A CA 1
ATOM 1654 C C . LEU A 1 216 ? -14.074 -9.297 3.989 1.00 47.68 216 LEU A C 1
ATOM 1655 O O . LEU A 1 216 ? -14.446 -8.353 3.261 1.00 50.36 216 LEU A O 1
ATOM 1660 N N . SER A 1 217 ? -13.197 -10.239 3.615 1.00 47.56 217 SER A N 1
ATOM 1661 C CA . SER A 1 217 ? -12.512 -10.301 2.295 1.00 50.61 217 SER A CA 1
ATOM 1662 C C . SER A 1 217 ? -13.296 -11.179 1.309 1.00 53.52 217 SER A C 1
ATOM 1663 O O . SER A 1 217 ? -12.868 -11.266 0.142 1.00 56.83 217 SER A O 1
ATOM 1666 N N . GLY A 1 218 ? -14.389 -11.807 1.759 1.00 53.04 218 GLY A N 1
ATOM 1667 C CA . GLY A 1 218 ? -15.254 -12.674 0.933 1.00 56.08 218 GLY A CA 1
ATOM 1668 C C . GLY A 1 218 ? -14.900 -14.147 1.069 1.00 56.79 218 GLY A C 1
ATOM 1669 O O . GLY A 1 218 ? -15.407 -1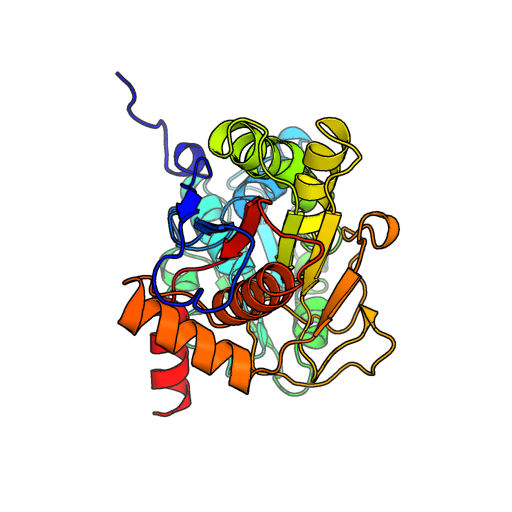4.948 0.258 1.00 60.01 218 GLY A O 1
ATOM 1670 N N . GLY A 1 219 ? -14.062 -14.498 2.051 1.00 54.81 219 GLY A N 1
ATOM 1671 C CA . GLY A 1 219 ? -13.693 -15.890 2.376 1.00 56.27 219 GLY A CA 1
ATOM 1672 C C . GLY A 1 219 ? -14.746 -16.561 3.244 1.00 56.71 219 GLY A C 1
ATOM 1673 O O . GLY A 1 219 ? -15.638 -15.849 3.753 1.00 55.33 219 GLY A O 1
ATOM 1674 N N . LYS A 1 220 ? -14.650 -17.884 3.410 1.00 59.62 220 LYS A N 1
ATOM 1675 C CA . LYS A 1 220 ? -15.566 -18.695 4.257 1.00 61.54 220 LYS A CA 1
ATOM 1676 C C . LYS A 1 220 ? -15.133 -18.577 5.717 1.00 59.26 220 LYS A C 1
ATOM 1677 O O . LYS A 1 220 ? -13.955 -18.357 5.997 1.00 57.08 220 LYS A O 1
ATOM 1679 N N . PRO A 1 221 ? -16.065 -18.696 6.693 1.00 60.24 221 PRO A N 1
ATOM 1680 C CA . PRO A 1 221 ? -15.692 -18.844 8.100 1.00 59.37 221 PRO A CA 1
ATOM 1681 C C . PRO A 1 221 ? -14.943 -20.166 8.329 1.00 62.72 221 PRO A C 1
ATOM 1682 O O . PRO A 1 221 ? -15.353 -21.167 7.767 1.00 67.25 221 PRO A O 1
ATOM 1686 N N . GLY A 1 222 ? -13.872 -20.138 9.128 1.00 61.04 222 GLY A N 1
ATOM 1687 C CA . GLY A 1 222 ? -13.031 -21.317 9.416 1.00 64.63 222 GLY A CA 1
ATOM 1688 C C . GLY A 1 222 ? -12.348 -21.220 10.777 1.00 63.28 222 GLY A C 1
ATOM 1689 O O . GLY A 1 222 ? -12.310 -20.150 11.381 1.00 59.48 222 GLY A O 1
ATOM 1690 N N . PRO A 1 223 ? -11.790 -22.337 11.299 1.00 67.53 223 PRO A N 1
ATOM 1691 C CA . PRO A 1 223 ? -11.036 -22.311 12.552 1.00 66.86 223 PRO A CA 1
ATOM 1692 C C . PRO A 1 223 ? -9.662 -21.648 12.367 1.00 62.96 223 PRO A C 1
ATOM 1693 O O . PRO A 1 223 ? -9.080 -21.793 11.306 1.00 64.05 223 PRO A O 1
ATOM 1697 N N . HIS A 1 224 ? -9.191 -20.935 13.394 1.00 59.24 224 HIS A N 1
ATOM 1698 C CA . HIS A 1 224 ? -7.894 -20.206 13.406 1.00 55.63 224 HIS A CA 1
ATOM 1699 C C . HIS A 1 224 ? -7.435 -19.997 14.854 1.00 54.55 224 HIS A C 1
ATOM 1700 O O . HIS A 1 224 ? -8.295 -20.029 15.759 1.00 55.53 224 HIS A O 1
ATOM 1707 N N . LYS A 1 225 ? -6.134 -19.766 15.050 1.00 52.93 225 LYS A N 1
ATOM 1708 C CA . LYS A 1 225 ? -5.475 -19.755 16.384 1.00 52.20 225 LYS A CA 1
ATOM 1709 C C . LYS A 1 225 ? -5.399 -18.328 16.938 1.00 45.53 225 LYS A C 1
ATOM 1710 O O . LYS A 1 225 ? -4.853 -18.171 18.052 1.00 46.53 225 LYS A O 1
ATOM 1712 N N . ILE A 1 226 ? -5.937 -17.327 16.228 1.00 40.03 226 ILE A N 1
ATOM 1713 C CA . ILE A 1 226 ? -5.779 -15.891 16.606 1.00 33.85 226 ILE A CA 1
ATOM 1714 C C . ILE A 1 226 ? -6.923 -15.487 17.546 1.00 31.96 226 ILE A C 1
ATOM 1715 O O . ILE A 1 226 ? -7.908 -14.872 17.080 1.00 30.13 226 ILE A O 1
ATOM 1720 N N . GLN A 1 227 ? -6.752 -15.789 18.837 1.00 32.23 227 GLN A N 1
ATOM 1721 C CA A GLN A 1 227 ? -7.715 -15.473 19.926 0.50 32.18 227 GLN A CA 1
ATOM 1722 C CA B GLN A 1 227 ? -7.748 -15.486 19.898 0.50 32.37 227 GLN A CA 1
ATOM 1723 C C . GLN A 1 227 ? -8.110 -13.996 19.839 1.00 28.07 227 GLN A C 1
ATOM 1724 O O . GLN A 1 227 ? -7.191 -13.156 19.802 1.00 25.27 227 GLN A O 1
ATOM 1735 N N . GLY A 1 228 ? -9.413 -13.705 19.813 1.00 27.77 228 GLY A N 1
ATOM 1736 C CA . GLY A 1 228 ? -9.940 -12.330 19.897 1.00 25.48 228 GLY A CA 1
ATOM 1737 C C . GLY A 1 228 ? -10.391 -11.773 18.558 1.00 23.54 228 GLY A C 1
ATOM 1738 O O . GLY A 1 228 ? -11.149 -10.793 18.575 1.00 23.08 228 GLY A O 1
ATOM 1739 N N . ILE A 1 229 ? -9.943 -12.327 17.426 1.00 22.80 229 ILE A N 1
ATOM 1740 C CA . ILE A 1 229 ? -10.364 -11.821 16.084 1.00 22.69 229 ILE A CA 1
ATOM 1741 C C . ILE A 1 229 ? -10.920 -12.977 15.241 1.00 23.76 229 ILE A C 1
ATOM 1742 O O . ILE A 1 229 ? -10.881 -14.124 15.707 1.00 24.12 229 ILE A O 1
ATOM 1747 N N . GLY A 1 230 ? -11.483 -12.664 14.071 1.00 24.52 230 GLY A N 1
ATOM 1748 C CA . GLY A 1 230 ? -12.049 -13.656 13.137 1.00 25.57 230 GLY A CA 1
ATOM 1749 C C . GLY A 1 230 ? -13.258 -14.370 13.724 1.00 26.43 230 GLY A C 1
ATOM 1750 O O . GLY A 1 230 ? -13.216 -15.616 13.840 1.00 27.56 230 GLY A O 1
ATOM 1751 N N . ALA A 1 231 ? -14.316 -13.619 14.045 1.00 26.44 231 ALA A N 1
ATOM 1752 C CA . ALA A 1 231 ? -15.573 -14.126 14.648 1.00 27.26 231 ALA A CA 1
ATOM 1753 C C . ALA A 1 231 ? -16.331 -15.009 13.648 1.00 28.05 231 ALA A C 1
ATOM 1754 O O . ALA A 1 231 ? -17.132 -15.849 14.103 1.00 28.71 231 ALA A O 1
ATOM 1756 N N . GLY A 1 232 ? -16.103 -14.813 12.343 1.00 28.13 232 GLY A N 1
ATOM 1757 C CA . GLY A 1 232 ? -16.713 -15.613 11.262 1.00 28.96 232 GLY A CA 1
ATOM 1758 C C . GLY A 1 232 ? -18.054 -15.053 10.813 1.00 29.18 232 GLY A C 1
ATOM 1759 O O . GLY A 1 232 ? -18.750 -15.740 10.043 1.00 30.22 232 GLY A O 1
ATOM 1760 N N . PHE A 1 233 ? -18.422 -13.860 11.293 1.00 28.26 233 PHE A N 1
ATOM 1761 C CA . PHE A 1 233 ? -19.638 -13.110 10.882 1.00 28.22 233 PHE A CA 1
ATOM 1762 C C . PHE A 1 233 ? -19.347 -11.613 11.008 1.00 27.32 233 PHE A C 1
ATOM 1763 O O . PHE A 1 233 ? -18.294 -11.261 11.580 1.00 26.70 233 PHE A O 1
ATOM 1771 N N . ILE A 1 234 ? -20.232 -10.771 10.467 1.00 27.06 234 ILE A N 1
ATOM 1772 C CA . ILE A 1 234 ? -20.145 -9.285 10.583 1.00 26.20 234 ILE A CA 1
ATOM 1773 C C . ILE A 1 234 ? -20.933 -8.863 11.819 1.00 25.57 234 ILE A C 1
ATOM 1774 O O . ILE A 1 234 ? -22.162 -8.921 11.821 1.00 25.94 234 ILE A O 1
ATOM 1779 N N . PRO A 1 235 ? -20.259 -8.452 12.919 1.00 24.43 235 PRO A N 1
ATOM 1780 C CA . PRO A 1 235 ? -20.966 -7.982 14.108 1.00 24.29 235 PRO A CA 1
ATOM 1781 C C . PRO A 1 235 ? -21.845 -6.754 13.834 1.00 24.18 235 PRO A C 1
ATOM 1782 O O . PRO A 1 235 ? -21.482 -5.933 13.003 1.00 23.96 235 PRO A O 1
ATOM 1786 N N . GLY A 1 236 ? -22.972 -6.662 14.542 1.00 24.38 236 GLY A N 1
ATOM 1787 C CA . GLY A 1 236 ? -23.882 -5.504 14.515 1.00 24.61 236 GLY A CA 1
ATOM 1788 C C . GLY A 1 236 ? -23.153 -4.202 14.802 1.00 23.97 236 GLY A C 1
ATOM 1789 O O . GLY A 1 236 ? -23.527 -3.182 14.200 1.00 24.46 236 GLY A O 1
ATOM 1790 N N . VAL A 1 237 ? -22.146 -4.226 15.683 1.00 23.23 237 VAL A N 1
ATOM 1791 C CA . VAL A 1 237 ? -21.444 -2.991 16.147 1.00 22.63 237 VAL A CA 1
ATOM 1792 C C . VAL A 1 237 ? -20.317 -2.617 15.179 1.00 22.22 237 VAL A C 1
ATOM 1793 O O . VAL A 1 237 ? -19.797 -1.496 15.315 1.00 22.10 237 VAL A O 1
ATOM 1797 N N . LEU A 1 238 ? -19.955 -3.490 14.232 1.00 22.32 238 LEU A N 1
ATOM 1798 C CA . LEU A 1 238 ? -18.920 -3.170 13.213 1.00 22.21 238 LEU A CA 1
ATOM 1799 C C . LEU A 1 238 ? -19.562 -2.354 12.087 1.00 23.05 238 LEU A C 1
ATOM 1800 O O . LEU A 1 238 ? -20.559 -2.824 11.504 1.00 23.69 238 LEU A O 1
ATOM 1805 N N . ASP A 1 239 ? -19.020 -1.166 11.815 1.00 23.37 239 ASP A N 1
ATOM 1806 C CA . ASP A 1 239 ? -19.402 -0.336 10.643 1.00 24.28 239 ASP A CA 1
ATOM 1807 C C . ASP A 1 239 ? -18.391 -0.605 9.526 1.00 24.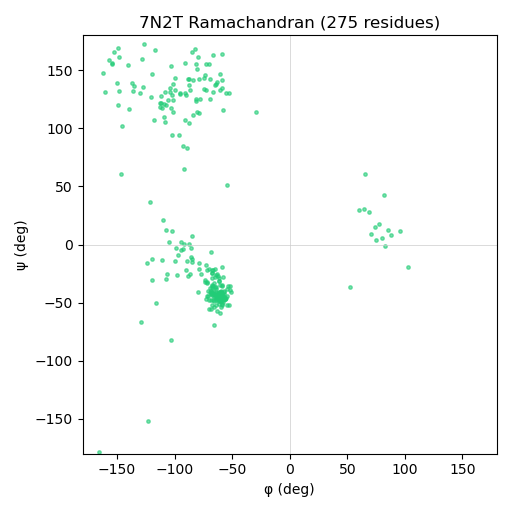42 239 ASP A C 1
ATOM 1808 O O . ASP A 1 239 ? -17.338 0.060 9.507 1.00 23.72 239 ASP A O 1
ATOM 1813 N N . VAL A 1 240 ? -18.710 -1.538 8.625 1.00 25.19 240 VAL A N 1
ATOM 1814 C CA . VAL A 1 240 ? -17.798 -1.994 7.532 1.00 25.90 240 VAL A CA 1
ATOM 1815 C C . VAL A 1 240 ? -17.476 -0.801 6.621 1.00 26.19 240 VAL A C 1
ATOM 1816 O O . VAL A 1 240 ? -16.363 -0.770 6.064 1.00 25.90 240 VAL A O 1
ATOM 1820 N N . ASN A 1 241 ? -18.384 0.173 6.519 1.00 26.98 241 ASN A N 1
ATOM 1821 C CA . ASN A 1 241 ? -18.232 1.349 5.617 1.00 27.82 241 ASN A CA 1
ATOM 1822 C C . ASN A 1 241 ? -17.086 2.256 6.088 1.00 26.54 241 ASN A C 1
ATOM 1823 O O . ASN A 1 241 ? -16.569 3.014 5.249 1.00 26.93 241 ASN A O 1
ATOM 1828 N N . LEU A 1 242 ? -16.686 2.187 7.361 1.00 25.24 242 LEU A N 1
ATOM 1829 C CA . LEU A 1 242 ? -15.555 2.991 7.900 1.00 24.41 242 LEU A CA 1
ATOM 1830 C C . LEU A 1 242 ? -14.211 2.364 7.509 1.00 23.25 242 LEU A C 1
ATOM 1831 O O . LEU A 1 242 ? -13.202 3.091 7.573 1.00 22.67 242 LEU A O 1
ATOM 1836 N N . LEU A 1 243 ? -14.180 1.071 7.167 1.00 22.76 243 LEU A N 1
ATOM 1837 C CA . LEU A 1 243 ? -12.919 0.342 6.857 1.00 22.29 243 LEU A CA 1
ATOM 1838 C C . LEU A 1 243 ? -12.424 0.773 5.474 1.00 22.28 243 LEU A C 1
ATOM 1839 O O . LEU A 1 243 ? -13.245 0.815 4.540 1.00 23.50 243 LEU A O 1
ATOM 1844 N N . ASP A 1 244 ? -11.130 1.069 5.355 1.00 21.47 244 ASP A N 1
ATOM 1845 C CA . ASP A 1 244 ? -10.496 1.497 4.078 1.00 21.74 244 ASP A CA 1
ATOM 1846 C C . ASP A 1 244 ? -9.810 0.299 3.416 1.00 21.68 244 ASP A C 1
ATOM 1847 O O . ASP A 1 244 ? -9.662 0.308 2.170 1.00 21.69 244 ASP A O 1
ATOM 1852 N N . GLU A 1 245 ? -9.408 -0.693 4.208 1.00 21.14 245 GLU A N 1
ATOM 1853 C CA . GLU A 1 245 ? -8.768 -1.938 3.719 1.00 21.38 245 GLU A CA 1
ATOM 1854 C C . GLU A 1 245 ? -8.851 -2.996 4.818 1.00 21.07 245 GLU A C 1
ATOM 1855 O O . GLU A 1 245 ? -8.832 -2.618 6.012 1.00 20.46 245 GLU A O 1
ATOM 1861 N N . VAL A 1 246 ? -8.960 -4.263 4.427 1.00 21.41 246 VAL A N 1
ATOM 1862 C CA . VAL A 1 246 ? -8.830 -5.424 5.353 1.00 21.71 246 VAL A CA 1
ATOM 1863 C C . VAL A 1 246 ? -7.546 -6.175 4.994 1.00 21.68 246 VAL A C 1
ATOM 1864 O O . VAL A 1 246 ? -7.399 -6.580 3.818 1.00 22.07 246 VAL A O 1
ATOM 1868 N N . ILE A 1 247 ? -6.640 -6.296 5.967 1.00 21.39 247 ILE A N 1
ATOM 1869 C CA . ILE A 1 247 ? -5.361 -7.055 5.861 1.00 21.45 247 ILE A CA 1
ATOM 1870 C C . ILE A 1 247 ? -5.603 -8.448 6.438 1.00 21.68 247 ILE A C 1
ATOM 1871 O O . ILE A 1 247 ? -6.140 -8.540 7.561 1.00 20.99 247 ILE A O 1
ATOM 1876 N N . GLN A 1 248 ? -5.222 -9.486 5.698 1.00 22.24 248 GLN A N 1
ATOM 1877 C CA . GLN A 1 248 ? -5.235 -10.888 6.179 1.00 22.80 248 GLN A CA 1
ATOM 1878 C C . GLN A 1 248 ? -3.842 -11.238 6.704 1.00 22.08 248 GLN A C 1
ATOM 1879 O O . GLN A 1 248 ? -2.850 -10.957 6.009 1.00 22.06 248 GLN A O 1
ATOM 1885 N N . VAL A 1 249 ? -3.771 -11.802 7.908 1.00 21.46 249 VAL A N 1
ATOM 1886 C CA . VAL A 1 249 ? -2.503 -12.303 8.508 1.00 21.29 249 VAL A CA 1
ATOM 1887 C C . VAL A 1 249 ? -2.746 -13.746 8.947 1.00 21.78 249 VAL A C 1
ATOM 1888 O O . VAL A 1 249 ? -3.808 -14.012 9.523 1.00 21.87 249 VAL A O 1
ATOM 1892 N N . SER A 1 250 ? -1.805 -14.645 8.666 1.00 22.31 250 SER A N 1
ATOM 1893 C CA . SER A 1 250 ? -1.880 -16.071 9.072 1.00 23.05 250 SER A CA 1
ATOM 1894 C C . SER A 1 250 ? -1.641 -16.182 10.582 1.00 22.88 250 SER A C 1
ATOM 1895 O O . SER A 1 250 ? -0.996 -15.287 11.154 1.00 22.13 250 SER A O 1
ATOM 1898 N N . SER A 1 251 ? -2.146 -17.241 11.214 1.00 23.80 251 SER A N 1
ATOM 1899 C CA . SER A 1 251 ? -1.833 -17.559 12.630 1.00 24.17 251 SER A CA 1
ATOM 1900 C C . SER A 1 251 ? -0.312 -17.709 12.786 1.00 24.28 251 SER A C 1
ATOM 1901 O O . SER A 1 251 ? 0.232 -17.191 13.778 1.00 23.66 251 SER A O 1
ATOM 1904 N N . GLU A 1 252 ? 0.355 -18.355 11.822 1.00 24.82 252 GLU A N 1
ATOM 1905 C CA . GLU A 1 252 ? 1.824 -18.590 11.845 1.00 24.96 252 GLU A CA 1
ATOM 1906 C C . GLU A 1 252 ? 2.557 -17.245 11.898 1.00 24.35 252 GLU A C 1
ATOM 1907 O O . GLU A 1 252 ? 3.459 -17.104 12.737 1.00 24.02 252 GLU A O 1
ATOM 1909 N N . GLU A 1 253 ? 2.186 -16.296 11.035 1.00 24.11 253 GLU A N 1
ATOM 1910 C CA . GLU A 1 253 ? 2.849 -14.967 10.949 1.00 23.79 253 GLU A CA 1
ATOM 1911 C C . GLU A 1 253 ? 2.563 -14.177 12.231 1.00 22.23 253 GLU A C 1
ATOM 1912 O O . GLU A 1 253 ? 3.467 -13.473 12.698 1.00 21.41 253 GLU A O 1
ATOM 1918 N N . SER A 1 254 ? 1.348 -14.300 12.770 1.00 21.45 254 SER A N 1
ATOM 1919 C CA . SER A 1 254 ? 0.921 -13.633 14.029 1.00 20.69 254 SER A CA 1
ATOM 1920 C C . SER A 1 254 ? 1.776 -14.142 15.194 1.00 20.68 254 SER A C 1
ATOM 1921 O O . SER A 1 254 ? 2.256 -13.315 15.999 1.00 19.76 254 SER A O 1
ATOM 1924 N N . ILE A 1 255 ? 1.957 -15.459 15.290 1.00 21.14 255 ILE A N 1
ATOM 1925 C CA . ILE A 1 255 ? 2.774 -16.093 16.366 1.00 21.73 255 ILE A CA 1
ATOM 1926 C C . ILE A 1 255 ? 4.231 -15.641 16.210 1.00 21.87 255 ILE A C 1
ATOM 1927 O O . ILE A 1 255 ? 4.835 -15.248 17.222 1.00 21.59 255 ILE A O 1
ATOM 1932 N N . GLU A 1 256 ? 4.775 -15.657 14.989 1.00 22.49 256 GLU A N 1
ATOM 1933 C CA . GLU A 1 256 ? 6.192 -15.268 14.761 1.00 23.06 256 GLU A CA 1
ATOM 1934 C C . GLU A 1 256 ? 6.380 -13.796 15.144 1.00 21.45 256 GLU A C 1
ATOM 1935 O O . GLU A 1 256 ? 7.406 -13.475 15.764 1.00 21.13 256 GLU A O 1
ATOM 1941 N N . THR A 1 257 ? 5.431 -12.927 14.797 1.00 20.25 257 THR A N 1
ATOM 1942 C CA . THR A 1 257 ? 5.535 -11.471 15.070 1.00 19.30 257 THR A CA 1
ATOM 1943 C C . THR A 1 257 ? 5.439 -11.234 16.585 1.00 18.84 257 THR A C 1
ATOM 1944 O O . THR A 1 257 ? 6.247 -10.443 17.105 1.00 18.60 257 THR A O 1
ATOM 1948 N N . ALA A 1 258 ? 4.526 -11.921 17.272 1.00 18.90 258 ALA A N 1
ATOM 1949 C CA . ALA A 1 258 ? 4.397 -11.842 18.746 1.00 18.77 258 ALA A CA 1
ATOM 1950 C C . ALA A 1 258 ? 5.724 -12.265 19.388 1.00 19.31 258 ALA A C 1
ATOM 1951 O O . ALA A 1 258 ? 6.155 -11.601 20.349 1.00 18.97 258 ALA A O 1
ATOM 1953 N N . LYS A 1 259 ? 6.350 -13.335 18.888 1.00 20.05 259 LYS A N 1
ATOM 1954 C CA . LYS A 1 259 ? 7.653 -13.826 19.415 1.00 20.98 259 LYS A CA 1
ATOM 1955 C C . LYS A 1 259 ? 8.720 -12.739 19.247 1.00 20.49 259 LYS A C 1
ATOM 1956 O O . LYS A 1 259 ? 9.479 -12.497 20.201 1.00 20.39 259 LYS A O 1
ATOM 1962 N N . LEU A 1 260 ? 8.784 -12.101 18.078 1.00 20.01 260 LEU A N 1
ATOM 1963 C CA . LEU A 1 260 ? 9.797 -11.051 17.802 1.00 20.13 260 LEU A CA 1
ATOM 1964 C C . LEU A 1 260 ? 9.530 -9.812 18.664 1.00 19.03 260 LEU A C 1
ATOM 1965 O O . LEU A 1 260 ? 10.510 -9.169 19.076 1.00 19.28 260 LEU A O 1
ATOM 1970 N N . LEU A 1 261 ? 8.266 -9.466 18.915 1.00 18.05 261 LEU A N 1
ATOM 1971 C CA . LEU A 1 261 ? 7.930 -8.294 19.771 1.00 17.42 261 LEU A CA 1
ATOM 1972 C C . LEU A 1 261 ? 8.496 -8.518 21.181 1.00 17.57 261 LEU A C 1
ATOM 1973 O O . LEU A 1 261 ? 9.059 -7.566 21.749 1.00 17.33 261 LEU A O 1
ATOM 1978 N N . ALA A 1 262 ? 8.390 -9.732 21.718 1.00 17.93 262 ALA A N 1
ATOM 1979 C CA . ALA A 1 262 ? 8.919 -10.057 23.063 1.00 18.31 262 ALA A CA 1
ATOM 1980 C C . ALA A 1 262 ? 10.454 -10.010 23.026 1.00 19.00 262 ALA A C 1
ATOM 1981 O O . ALA A 1 262 ? 11.049 -9.378 23.908 1.00 18.86 262 ALA A O 1
ATOM 1983 N N . LEU A 1 263 ? 11.074 -10.642 22.025 1.00 19.60 263 LEU A N 1
ATOM 1984 C CA . LEU A 1 263 ? 12.552 -10.800 21.951 1.00 20.70 263 LEU A CA 1
ATOM 1985 C C . LEU A 1 263 ? 13.231 -9.453 21.681 1.00 20.92 263 LEU A C 1
ATOM 1986 O O . LEU A 1 263 ? 14.340 -9.245 22.206 1.00 21.36 263 LEU A O 1
ATOM 1991 N N . LYS A 1 264 ? 12.625 -8.602 20.849 1.00 21.09 264 LYS A N 1
ATOM 1992 C CA . LYS A 1 264 ? 13.304 -7.420 20.251 1.00 21.97 264 LYS A CA 1
ATOM 1993 C C . LYS A 1 264 ? 12.804 -6.117 20.881 1.00 21.20 264 LYS A C 1
ATOM 1994 O O . LYS A 1 264 ? 13.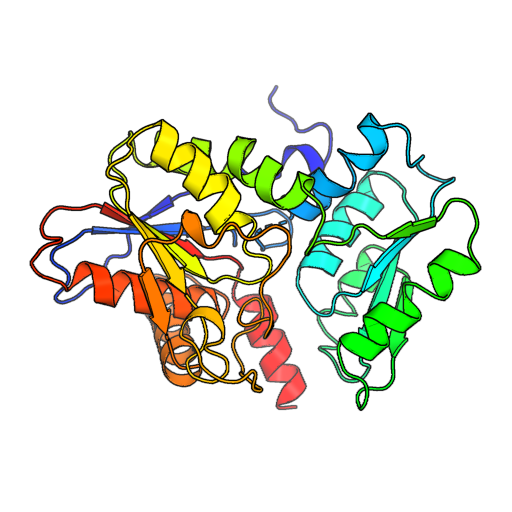599 -5.163 20.912 1.00 22.05 264 LYS A O 1
ATOM 2000 N N . GLU A 1 265 ? 11.548 -6.058 21.339 1.00 20.09 265 GLU A N 1
ATOM 2001 C CA . GLU A 1 265 ? 10.944 -4.819 21.899 1.00 19.35 265 GLU A CA 1
ATOM 2002 C C . GLU A 1 265 ? 10.725 -4.965 23.411 1.00 19.09 265 GLU A C 1
ATOM 2003 O O . GLU A 1 265 ? 10.428 -3.946 24.054 1.00 18.83 265 GLU A O 1
ATOM 2009 N N . GLY A 1 266 ? 10.821 -6.179 23.956 1.00 18.85 266 GLY A N 1
ATOM 2010 C CA . GLY A 1 266 ? 10.425 -6.453 25.352 1.00 18.83 266 GLY A CA 1
ATOM 2011 C C . GLY A 1 266 ? 8.935 -6.236 25.563 1.00 18.43 266 GLY A C 1
ATOM 2012 O O . GLY A 1 266 ? 8.542 -5.871 26.687 1.00 18.11 266 GLY A O 1
ATOM 2013 N N . LEU A 1 267 ? 8.126 -6.460 24.524 1.00 17.97 267 LEU A N 1
ATOM 2014 C CA . LEU A 1 267 ? 6.644 -6.361 24.574 1.00 17.95 267 LEU A CA 1
ATOM 2015 C C . LEU A 1 267 ? 6.071 -7.777 24.494 1.00 18.29 267 LEU A C 1
ATOM 2016 O O . LEU A 1 267 ? 6.120 -8.377 23.401 1.00 18.04 267 LEU A O 1
ATOM 2021 N N . LEU A 1 268 ? 5.591 -8.300 25.621 1.00 18.84 268 LEU A N 1
ATOM 2022 C CA . LEU A 1 268 ? 4.935 -9.629 25.703 1.00 19.39 268 LEU A CA 1
ATOM 2023 C C . LEU A 1 268 ? 3.445 -9.443 25.411 1.00 19.19 268 LEU A C 1
ATOM 2024 O O . LEU A 1 268 ? 2.729 -8.925 26.281 1.00 19.21 268 LEU A O 1
ATOM 2029 N N . VAL A 1 269 ? 3.000 -9.829 24.216 1.00 19.03 269 VAL A N 1
ATOM 2030 C CA . VAL A 1 269 ? 1.635 -9.498 23.717 1.00 18.98 269 VAL A CA 1
ATOM 2031 C C . VAL A 1 269 ? 0.924 -10.763 23.244 1.00 18.57 269 VAL A C 1
ATOM 2032 O O . VAL A 1 269 ? 1.597 -11.786 22.967 1.00 18.84 269 VAL A O 1
ATOM 2036 N N . GLY A 1 270 ? -0.405 -10.686 23.181 1.00 18.09 270 GLY A N 1
ATOM 2037 C CA . GLY A 1 270 ? -1.260 -11.764 22.663 1.00 18.25 270 GLY A CA 1
ATOM 2038 C C . GLY A 1 270 ? -1.034 -11.960 21.177 1.00 18.07 270 GLY A C 1
ATOM 2039 O O . GLY A 1 270 ? -0.472 -11.063 20.509 1.00 17.68 270 GLY A O 1
ATOM 2040 N N . ILE A 1 271 ? -1.474 -13.096 20.656 1.00 18.39 271 ILE A N 1
ATOM 2041 C CA A ILE A 1 271 ? -1.298 -13.462 19.220 0.50 18.49 271 ILE A CA 1
ATOM 2042 C CA B ILE A 1 271 ? -1.270 -13.442 19.220 0.50 18.47 271 ILE A CA 1
ATOM 2043 C C . ILE A 1 271 ? -1.986 -12.409 18.338 1.00 18.02 271 ILE A C 1
ATOM 2044 O O . ILE A 1 271 ? -1.449 -12.103 17.259 1.00 17.68 271 ILE A O 1
ATOM 2053 N N . SER A 1 272 ? -3.116 -11.848 18.788 1.00 17.78 272 SER A N 1
ATOM 2054 C CA . SER A 1 272 ? -3.859 -10.837 17.989 1.00 17.45 272 SER A CA 1
ATOM 2055 C C . SER A 1 272 ? -3.035 -9.543 17.881 1.00 16.75 272 SER A C 1
ATOM 2056 O O . SER A 1 272 ? -3.182 -8.838 16.873 1.00 16.69 272 SER A O 1
ATOM 2059 N N . SER A 1 273 ? -2.184 -9.239 18.868 1.00 16.33 273 SER A N 1
ATOM 2060 C CA . SER A 1 273 ? -1.239 -8.091 18.813 1.00 15.94 273 SER A CA 1
ATOM 2061 C C . SER A 1 273 ? -0.174 -8.381 17.749 1.00 15.98 273 SER A C 1
ATOM 2062 O O . SER A 1 273 ? 0.224 -7.446 17.029 1.00 16.36 273 SER A O 1
ATOM 2065 N N . GLY A 1 274 ? 0.290 -9.629 17.682 1.00 16.23 274 GLY A N 1
ATOM 2066 C CA . GLY A 1 274 ? 1.176 -10.116 16.610 1.00 16.36 274 GLY A CA 1
ATOM 2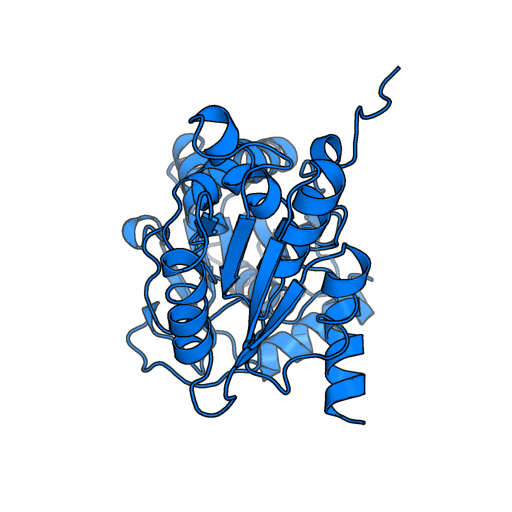067 C C . GLY A 1 274 ? 0.557 -9.874 15.245 1.00 16.55 274 GLY A C 1
ATOM 2068 O O . GLY A 1 274 ? 1.278 -9.402 14.342 1.00 16.53 274 GLY A O 1
ATOM 2069 N N . ALA A 1 275 ? -0.731 -10.191 15.084 1.00 16.62 275 ALA A N 1
ATOM 2070 C CA . ALA A 1 275 ? -1.476 -9.995 13.817 1.00 16.71 275 ALA A CA 1
ATOM 2071 C C . ALA A 1 275 ? -1.486 -8.503 13.467 1.00 16.47 275 ALA A C 1
ATOM 2072 O O . ALA A 1 275 ? -1.150 -8.150 12.323 1.00 16.45 275 ALA A O 1
ATOM 2074 N N . ALA A 1 276 ? -1.886 -7.652 14.410 1.00 16.11 276 ALA A N 1
ATOM 2075 C CA . ALA A 1 276 ? -1.981 -6.191 14.203 1.00 15.88 276 ALA A CA 1
ATOM 2076 C C . ALA A 1 276 ? -0.597 -5.627 13.847 1.00 15.89 276 ALA A C 1
ATOM 2077 O O . ALA A 1 276 ? -0.518 -4.794 12.928 1.00 15.94 276 ALA A O 1
ATOM 2079 N N . ALA A 1 277 ? 0.456 -6.064 14.540 1.00 15.91 277 ALA A N 1
ATOM 2080 C CA . ALA A 1 277 ? 1.853 -5.626 14.304 1.00 15.95 277 ALA A CA 1
ATOM 2081 C C . ALA A 1 277 ? 2.300 -6.052 12.903 1.00 16.28 277 ALA A C 1
ATOM 2082 O O . ALA A 1 277 ? 2.857 -5.208 12.187 1.00 16.69 277 ALA A O 1
ATOM 2084 N N . ALA A 1 278 ? 2.069 -7.311 12.526 1.00 16.32 278 ALA A N 1
ATOM 2085 C CA . ALA A 1 278 ? 2.444 -7.846 11.195 1.00 16.68 278 ALA A CA 1
ATOM 2086 C C . ALA A 1 278 ? 1.796 -6.979 10.113 1.00 16.85 278 ALA A C 1
ATOM 2087 O O . ALA A 1 278 ? 2.502 -6.600 9.155 1.00 16.87 278 ALA A O 1
ATOM 2089 N N . ALA A 1 279 ? 0.507 -6.666 10.259 1.00 16.79 279 ALA A N 1
ATOM 2090 C CA . ALA A 1 279 ? -0.251 -5.844 9.288 1.00 16.93 279 ALA A CA 1
ATOM 2091 C C . ALA A 1 279 ? 0.332 -4.426 9.246 1.00 16.91 279 ALA A C 1
ATOM 2092 O O . ALA A 1 279 ? 0.524 -3.902 8.145 1.00 16.80 279 ALA A O 1
ATOM 2094 N N . ALA A 1 280 ? 0.597 -3.817 10.401 1.00 16.63 280 ALA A N 1
ATOM 2095 C CA . ALA A 1 280 ? 1.103 -2.429 10.498 1.00 16.90 280 ALA A CA 1
ATOM 2096 C C . ALA A 1 280 ? 2.489 -2.338 9.848 1.00 17.29 280 ALA A C 1
ATOM 2097 O O . ALA A 1 280 ? 2.751 -1.341 9.152 1.00 17.43 280 ALA A O 1
ATOM 2099 N N . ILE A 1 281 ? 3.342 -3.340 10.069 1.00 17.54 281 ILE A N 1
ATOM 2100 C CA . ILE A 1 281 ? 4.738 -3.369 9.544 1.00 17.94 281 ILE A CA 1
ATOM 2101 C C . ILE A 1 281 ? 4.663 -3.461 8.013 1.00 18.18 281 ILE A C 1
ATOM 2102 O O . ILE A 1 281 ? 5.394 -2.712 7.321 1.00 18.27 281 ILE A O 1
ATOM 2107 N N . ARG A 1 282 ? 3.770 -4.303 7.493 1.00 18.04 282 ARG A N 1
ATOM 2108 C CA . ARG A 1 282 ? 3.559 -4.437 6.028 1.00 18.62 282 ARG A CA 1
ATOM 2109 C C . ARG A 1 282 ? 3.130 -3.084 5.452 1.00 18.54 282 ARG A C 1
ATOM 2110 O O . ARG A 1 282 ? 3.712 -2.666 4.426 1.00 19.06 282 ARG A O 1
ATOM 2118 N N . ILE A 1 283 ? 2.148 -2.428 6.073 1.00 18.08 283 ILE A N 1
ATOM 2119 C CA . ILE A 1 283 ? 1.618 -1.112 5.611 1.00 18.28 283 ILE A CA 1
ATOM 2120 C C . ILE A 1 283 ? 2.759 -0.088 5.637 1.00 18.38 283 ILE A C 1
ATOM 2121 O O . ILE A 1 283 ? 2.885 0.693 4.675 1.00 18.12 283 ILE A O 1
ATOM 2126 N N . ALA A 1 284 ? 3.595 -0.124 6.675 1.00 18.14 284 ALA A N 1
ATOM 2127 C CA . ALA A 1 284 ? 4.681 0.854 6.910 1.00 18.48 284 ALA A CA 1
ATOM 2128 C C . ALA A 1 284 ? 5.831 0.635 5.922 1.00 19.09 284 ALA A C 1
ATOM 2129 O O . ALA A 1 284 ? 6.644 1.562 5.773 1.00 19.56 284 ALA A O 1
ATOM 2131 N N . LYS A 1 285 ? 5.900 -0.537 5.279 1.00 19.43 285 LYS A N 1
ATOM 2132 C CA . LYS A 1 285 ? 6.900 -0.840 4.219 1.00 20.20 285 LYS A CA 1
ATOM 2133 C C . LYS A 1 285 ? 6.428 -0.340 2.852 1.00 20.50 285 LYS A C 1
ATOM 2134 O O . LYS A 1 285 ? 7.273 -0.292 1.945 1.00 20.89 285 LYS A O 1
ATOM 2140 N N . ARG A 1 286 ? 5.146 0.001 2.685 1.00 19.95 286 ARG A N 1
ATOM 2141 C CA . ARG A 1 286 ? 4.644 0.498 1.371 1.00 20.19 286 ARG A CA 1
ATOM 2142 C C . ARG A 1 286 ? 5.237 1.884 1.129 1.00 20.51 286 ARG A C 1
ATOM 2143 O O . ARG A 1 286 ? 5.115 2.770 1.967 1.00 20.25 286 ARG A O 1
ATOM 2151 N N . PRO A 1 287 ? 5.917 2.123 -0.014 1.00 21.17 287 PRO A N 1
ATOM 2152 C CA . PRO A 1 287 ? 6.637 3.381 -0.220 1.00 21.72 287 PRO A CA 1
ATOM 2153 C C . PRO A 1 287 ? 5.728 4.625 -0.226 1.00 21.88 287 PRO A C 1
ATOM 2154 O O . PRO A 1 287 ? 6.205 5.713 0.109 1.00 22.42 287 PRO A O 1
ATOM 2158 N N . GLU A 1 288 ? 4.453 4.445 -0.602 1.00 22.02 288 GLU A N 1
ATOM 2159 C CA . GLU A 1 288 ? 3.439 5.533 -0.620 1.00 22.31 288 GLU A CA 1
ATOM 2160 C C . GLU A 1 288 ? 3.120 5.977 0.820 1.00 21.82 288 GLU A C 1
ATOM 2161 O O . GLU A 1 288 ? 2.392 6.974 0.981 1.00 22.43 288 GLU A O 1
ATOM 2167 N N . ASN A 1 289 ? 3.642 5.287 1.841 1.00 21.44 289 ASN A N 1
ATOM 2168 C CA . ASN A 1 289 ? 3.412 5.662 3.264 1.00 20.88 289 ASN A CA 1
ATOM 2169 C C . ASN A 1 289 ? 4.670 6.270 3.897 1.00 21.16 289 ASN A C 1
ATOM 2170 O O . ASN A 1 289 ? 4.669 6.454 5.128 1.00 20.59 289 ASN A O 1
ATOM 2175 N N . ALA A 1 290 ? 5.684 6.629 3.111 1.00 21.81 290 ALA A N 1
ATOM 2176 C CA . ALA A 1 290 ? 6.939 7.223 3.625 1.00 22.16 290 ALA A CA 1
ATOM 2177 C C . ALA A 1 290 ? 6.610 8.433 4.507 1.00 22.15 290 ALA A C 1
ATOM 2178 O O . ALA A 1 290 ? 5.789 9.266 4.083 1.00 22.59 290 ALA A O 1
ATOM 2180 N N . GLY A 1 291 ? 7.196 8.485 5.706 1.00 22.21 291 GLY A N 1
ATOM 2181 C CA . GLY A 1 291 ? 7.131 9.639 6.624 1.00 22.33 291 GLY A CA 1
ATOM 2182 C C . GLY A 1 291 ? 5.865 9.664 7.465 1.00 22.00 291 GLY A C 1
ATOM 2183 O O . GLY A 1 291 ? 5.753 10.570 8.314 1.00 22.61 291 GLY A O 1
ATOM 2184 N N . LYS A 1 292 ? 4.957 8.701 7.279 1.00 21.25 292 LYS A N 1
ATOM 2185 C CA . LYS A 1 292 ? 3.649 8.665 7.984 1.00 20.76 292 LYS A CA 1
ATOM 2186 C C . LYS A 1 292 ? 3.820 8.002 9.351 1.00 20.02 292 LYS A C 1
ATOM 2187 O O . LYS A 1 292 ? 4.863 7.364 9.590 1.00 19.60 292 LYS A O 1
ATOM 2193 N N . LEU A 1 293 ? 2.814 8.163 10.212 1.00 19.70 293 LEU A N 1
ATOM 2194 C CA . LEU A 1 293 ? 2.709 7.458 11.515 1.00 19.23 293 LEU A CA 1
ATOM 2195 C C . LEU A 1 293 ? 1.557 6.451 11.443 1.00 18.80 293 LEU A C 1
ATOM 2196 O O . LEU A 1 293 ? 0.402 6.872 11.225 1.00 18.95 293 LEU A O 1
ATOM 2201 N N . ILE A 1 294 ? 1.887 5.169 11.583 1.00 18.57 294 ILE A N 1
ATOM 2202 C CA . ILE A 1 294 ? 0.924 4.031 11.624 1.00 18.60 294 ILE A CA 1
ATOM 2203 C C . ILE A 1 294 ? 0.766 3.628 13.089 1.00 18.14 294 ILE A C 1
ATOM 2204 O O . ILE A 1 294 ? 1.794 3.335 13.722 1.00 18.41 294 ILE A O 1
ATOM 2209 N N . VAL A 1 295 ? -0.464 3.610 13.598 1.00 17.50 295 VAL A N 1
ATOM 2210 C CA . VAL A 1 295 ? -0.747 3.154 14.989 1.00 17.14 295 VAL A CA 1
ATOM 2211 C C . VAL A 1 295 ? -1.472 1.811 14.931 1.00 16.83 295 VAL A C 1
ATOM 2212 O O . VAL A 1 295 ? -2.550 1.741 14.311 1.00 16.95 295 VAL A O 1
ATOM 2216 N N . ALA A 1 296 ? -0.875 0.789 15.549 1.00 16.41 296 ALA A N 1
ATOM 2217 C CA . ALA A 1 296 ? -1.445 -0.565 15.706 1.00 16.17 296 ALA A CA 1
ATOM 2218 C C . ALA A 1 296 ? -2.026 -0.688 17.115 1.00 16.01 296 ALA A C 1
ATOM 2219 O O . ALA A 1 296 ? -1.340 -0.319 18.092 1.00 16.22 296 ALA A O 1
ATOM 2221 N N . VAL A 1 297 ? -3.241 -1.211 17.228 1.00 15.74 297 VAL A N 1
ATOM 2222 C CA . VAL A 1 297 ? -3.806 -1.572 18.559 1.00 15.62 297 VAL A CA 1
ATOM 2223 C C . VAL A 1 297 ? -3.247 -2.943 18.957 1.00 15.45 297 VAL A C 1
ATOM 2224 O O . VAL A 1 297 ? -3.375 -3.894 18.174 1.00 15.13 297 VAL A O 1
ATOM 2228 N N . PHE A 1 298 ? -2.636 -3.035 20.139 1.00 15.01 298 PHE A N 1
ATOM 2229 C CA . PHE A 1 298 ? -2.193 -4.308 20.763 1.00 15.22 298 PHE A CA 1
ATOM 2230 C C . PHE A 1 298 ? -3.205 -4.667 21.846 1.00 15.31 298 PHE A C 1
ATOM 2231 O O . PHE A 1 298 ? -3.126 -4.146 22.962 1.00 15.31 298 PHE A O 1
ATOM 2239 N N . PRO A 1 299 ? -4.221 -5.504 21.540 1.00 15.55 299 PRO A N 1
ATOM 2240 C CA . PRO A 1 299 ? -5.360 -5.674 22.442 1.00 15.82 299 PRO A CA 1
ATOM 2241 C C . PRO A 1 299 ? -5.078 -6.272 23.825 1.00 16.26 299 PRO A C 1
ATOM 2242 O O . PRO A 1 299 ? -5.884 -6.036 24.705 1.00 16.55 299 PRO A O 1
ATOM 2246 N N . SER A 1 300 ? -4.011 -7.056 24.000 1.00 16.63 300 SER A N 1
ATOM 2247 C CA . SER A 1 300 ? -3.830 -7.825 25.260 1.00 17.42 300 SER A CA 1
ATOM 2248 C C . SER A 1 300 ? -2.360 -8.127 25.552 1.00 17.94 300 SER A C 1
ATOM 2249 O O . SER A 1 300 ? -1.549 -8.192 24.602 1.00 18.30 300 SER A O 1
ATOM 2252 N N . PHE A 1 301 ? -2.060 -8.337 26.835 1.00 18.36 301 PHE A N 1
ATOM 2253 C CA . PHE A 1 301 ? -0.759 -8.842 27.339 1.00 18.64 301 PHE A CA 1
ATOM 2254 C C . PHE A 1 301 ? -0.626 -10.315 26.939 1.00 19.25 301 PHE A C 1
ATOM 2255 O O . PHE A 1 301 ? -1.657 -10.980 26.733 1.00 19.77 301 PHE A O 1
ATOM 2263 N N . GLY A 1 302 ? 0.609 -10.811 26.834 1.00 19.84 302 GLY A N 1
ATOM 2264 C CA . GLY A 1 302 ? 0.910 -12.133 26.249 1.00 20.52 302 GLY A CA 1
ATOM 2265 C C . GLY A 1 302 ? 1.005 -13.247 27.277 1.00 21.73 302 GLY A C 1
ATOM 2266 O O . GLY A 1 302 ? 1.179 -14.404 26.864 1.00 22.56 302 GLY A O 1
ATOM 2267 N N . GLU A 1 303 ? 0.906 -12.931 28.569 1.00 21.98 303 GLU A N 1
ATOM 2268 C CA . GLU A 1 303 ? 1.057 -13.936 29.653 1.00 23.03 303 GLU A CA 1
ATOM 2269 C C . GLU A 1 303 ? -0.120 -14.919 29.597 1.00 23.40 303 GLU A C 1
ATOM 2270 O O . GLU A 1 303 ? 0.122 -16.127 29.755 1.00 23.91 303 GLU A O 1
ATOM 2276 N N . ARG A 1 304 ? -1.336 -14.413 29.367 1.00 47.64 304 ARG A N 1
ATOM 2277 C CA . ARG A 1 304 ? -2.583 -15.221 29.287 1.00 48.86 304 ARG A CA 1
ATOM 2278 C C . ARG A 1 304 ? -2.414 -16.296 28.207 1.00 47.39 304 ARG A C 1
ATOM 2279 O O . ARG A 1 304 ? -2.722 -17.470 28.493 1.00 50.31 304 ARG A O 1
ATOM 2287 N N . TYR A 1 305 ? -1.916 -15.911 27.027 1.00 45.55 305 TYR A N 1
ATOM 2288 C CA . TYR A 1 305 ? -1.699 -16.815 25.866 1.00 47.93 305 TYR A CA 1
ATOM 2289 C C . TYR A 1 305 ? -0.647 -17.873 26.217 1.00 48.96 305 TYR A C 1
ATOM 2290 O O . TYR A 1 305 ? -0.918 -19.066 26.006 1.00 51.36 305 TYR A O 1
ATOM 2299 N N . LEU A 1 306 ? 0.522 -17.447 26.714 1.00 49.47 306 LEU A N 1
ATOM 2300 C CA . LEU A 1 306 ? 1.645 -18.359 27.069 1.00 53.23 306 LEU A CA 1
ATOM 2301 C C . LEU A 1 306 ? 1.160 -19.385 28.099 1.00 54.24 306 LEU A C 1
ATOM 2302 O O . LEU A 1 306 ? 1.563 -20.557 27.993 1.00 56.07 306 LEU A O 1
ATOM 2307 N N . SER A 1 307 ? 0.334 -18.948 29.056 1.00 55.56 307 SER A N 1
ATOM 2308 C CA . SER A 1 307 ? -0.293 -19.806 30.095 1.00 60.74 307 SER A CA 1
ATOM 2309 C C . SER A 1 307 ? -1.269 -20.784 29.430 1.00 60.95 307 SER A C 1
ATOM 2310 O O . SER A 1 307 ? -1.182 -21.990 29.727 1.00 64.34 307 SER A O 1
ATOM 2313 N N . THR A 1 308 ? -2.142 -20.277 28.550 1.00 60.06 308 THR A N 1
ATOM 2314 C CA . THR A 1 308 ? -3.172 -21.054 27.802 1.00 64.79 308 THR A CA 1
ATOM 2315 C C . THR A 1 308 ? -2.489 -22.141 26.962 1.00 65.60 308 THR A C 1
ATOM 2316 O O . THR A 1 308 ? -2.908 -23.311 27.066 1.00 70.60 308 THR A O 1
ATOM 2320 N N . VAL A 1 309 ? -1.481 -21.764 26.166 1.00 63.43 309 VAL A N 1
ATOM 2321 C CA . VAL A 1 309 ? -0.703 -22.678 25.273 1.00 67.05 309 VAL A CA 1
ATOM 2322 C C . VAL A 1 309 ? -0.064 -23.784 26.120 1.00 67.86 309 VAL A C 1
ATOM 2323 O O . VAL A 1 309 ? -0.135 -24.956 25.708 1.00 71.93 309 VAL A O 1
ATOM 2327 N N . LEU A 1 310 ? 0.547 -23.415 27.249 1.00 66.69 310 LEU A N 1
ATOM 2328 C CA . LEU A 1 310 ? 1.306 -24.340 28.134 1.00 70.16 310 LEU A CA 1
ATOM 2329 C C . LEU A 1 310 ? 0.355 -25.397 28.712 1.00 74.34 310 LEU A C 1
ATOM 2330 O O . LEU A 1 310 ? 0.784 -26.562 28.835 1.00 76.91 310 LEU A O 1
ATOM 2335 N N . PHE A 1 311 ? -0.887 -25.010 29.031 1.00 77.06 311 PHE A N 1
ATOM 2336 C CA . PHE A 1 311 ? -1.959 -25.915 29.530 1.00 85.32 311 PHE A CA 1
ATOM 2337 C C . PHE A 1 311 ? -2.479 -26.791 28.383 1.00 89.08 311 PHE A C 1
ATOM 2338 O O . PHE A 1 311 ? -2.622 -28.012 28.590 1.00 94.72 311 PHE A O 1
ATOM 2346 N N . GLU A 1 312 ? -2.759 -26.188 27.222 1.00 89.06 312 GLU A N 1
ATOM 2347 C CA . GLU A 1 312 ? -3.256 -26.888 26.003 1.00 97.18 312 GLU A CA 1
ATOM 2348 C C . GLU A 1 312 ? -2.229 -27.937 25.559 1.00 97.52 312 GLU A C 1
ATOM 2349 O O . GLU A 1 312 ? -2.651 -29.041 25.157 1.00 106.06 312 GLU A O 1
ATOM 2355 N N . SER A 1 313 ? -0.936 -27.602 25.633 1.00 91.53 313 SER A N 1
ATOM 2356 C CA . SER A 1 313 ? 0.204 -28.503 25.311 1.00 93.25 313 SER A CA 1
ATOM 2357 C C . SER A 1 313 ? 0.285 -29.627 26.351 1.00 94.34 313 SER A C 1
ATOM 2358 O O . SER A 1 313 ? 0.328 -30.805 25.944 1.00 99.61 313 SER A O 1
ATOM 2361 N N . VAL A 1 314 ? 0.299 -29.268 27.640 1.00 91.94 314 VAL A N 1
ATOM 2362 C CA . VAL A 1 314 ? 0.341 -30.221 28.791 1.00 95.74 314 VAL A CA 1
ATOM 2363 C C . VAL A 1 314 ? -1.088 -30.689 29.090 1.00 102.53 314 VAL A C 1
ATOM 2364 O O . VAL A 1 314 ? -1.522 -31.745 28.631 1.00 108.32 314 VAL A O 1
#

Sequence (308 aa):
STIAKDVTELIGNNTPLVYLNRVVDDGCVARVAAKLEMMMMEPCSSVDRIGYSMISSDAENKGLITPGESVLIEPTSSGNTGIGLAFIAAAKGYRLIICMPASMSLERRTTILRAFGAELVLTDPARRGMKGAVQKAEEEIKAKTPPNSYILQQQFENPANPKIHYETTGPEIWRGSGGKIDALVSGIGTGGTVTGAGKYLKEQNPNNIKLYGVEEPVESAILSGGKPGPHKIQQGIGAGFIPGVLDVNLLDEVIQVSSEESIETAKLLALKEGLLVGIISSGAAAAAAIRIAKRPENAGKLIVAVFPSFGERYLSTVLFESV

Foldseek 3Di:
DPDDPFLLSQAALAAKAWDDFLQVLFLATEIERQLCSGPLFFVLLLLSLLVVVCVVVVLADAPQEEEEEADLDCSLLSVLQVCLGRRHAYEYFFAPPRQPLVVVSSVVSVHHYDHFHVVCGSVRRVVVRVVCQVVDPNYYYSQCLAHLSLLQSLLVGVQVSCCVNCVNQAQEEQEEDQSQSNLLNNLVNNCVSPVNRAYEYEAAPQQPVLVVDAQGDADQPRHRNRDHGNNRDNVSHPYYHHDHLVQLVVQLVCCCVPVVAQAGSNLSRQRSRQSVVSSPPVQRHGYYYTYGGGGNPSVVSRVVVVVD

Solvent-accessible surface area: 13147 Å² total

Radius of gyration: 18.78 Å; Cα contacts (8 Å, |Δi|>4): 706; chains: 1; bounding box: 50×45×46 Å